Protein AF-A0AAW9IT60-F1 (afdb_monomer_lite)

Sequence (186 aa):
IAALITGSILGMGRKLLIKASVRFLPVAVASITVALLLVGTAGALLGYGFKEAIMFIAIPMMGGGMGAGVIPLSNMYSQALGTDVSQMLSVMIPASTLGNVMAIIMAGVLGRVATVKPNWTGNGKLMKSDSGDLEEKTENKLDLKMLGMGLLLAMTFFTFGTMVGKLIPSIHAYAWMIIGVAAAKI

InterPro domains:
  IPR004679 2-hydroxycarboxylate transporter [PF03390] (1-186)
  IPR004679 2-hydroxycarboxylate transporter [PTHR40033] (1-185)

Structure (mmCIF, N/CA/C/O backbone):
data_AF-A0AAW9IT60-F1
#
_entry.id   AF-A0AAW9IT60-F1
#
loop_
_atom_site.group_PDB
_atom_site.id
_atom_site.type_symbol
_atom_site.label_atom_id
_atom_site.label_alt_id
_atom_site.label_comp_id
_atom_site.label_asym_id
_atom_site.label_entity_id
_atom_site.label_seq_id
_atom_site.pdbx_PDB_ins_code
_atom_site.Cartn_x
_atom_site.Cartn_y
_atom_site.Cartn_z
_atom_site.occupancy
_atom_site.B_iso_or_equiv
_atom_site.auth_seq_id
_atom_site.auth_comp_id
_atom_site.auth_asym_id
_atom_site.auth_atom_id
_atom_site.pdbx_PDB_model_num
ATOM 1 N N . ILE A 1 1 ? 5.950 11.620 5.667 1.00 77.38 1 ILE A N 1
ATOM 2 C CA . ILE A 1 1 ? 4.842 11.083 4.831 1.00 77.38 1 ILE A CA 1
ATOM 3 C C . ILE A 1 1 ? 4.591 11.967 3.616 1.00 77.38 1 ILE A C 1
ATOM 5 O O . ILE A 1 1 ? 4.781 11.480 2.515 1.00 77.38 1 ILE A O 1
ATOM 9 N N . ALA A 1 2 ? 4.258 13.254 3.784 1.00 85.06 2 ALA A N 1
ATOM 10 C CA . ALA A 1 2 ? 4.033 14.154 2.647 1.00 85.06 2 ALA A CA 1
ATOM 11 C C . ALA A 1 2 ? 5.214 14.172 1.654 1.00 85.06 2 ALA A C 1
ATOM 13 O O . ALA A 1 2 ? 5.037 13.904 0.474 1.00 85.06 2 ALA A O 1
ATOM 14 N N . ALA A 1 3 ? 6.444 14.342 2.147 1.00 87.12 3 ALA A N 1
ATOM 15 C CA . ALA A 1 3 ? 7.635 14.286 1.295 1.00 87.12 3 ALA A CA 1
ATOM 16 C C . ALA A 1 3 ? 7.819 12.935 0.576 1.00 87.12 3 ALA A C 1
ATOM 18 O O . ALA A 1 3 ? 8.282 12.913 -0.557 1.00 87.12 3 ALA A O 1
ATOM 19 N N . LEU A 1 4 ? 7.410 11.821 1.198 1.00 85.00 4 LEU A N 1
ATOM 20 C CA . LEU A 1 4 ? 7.474 10.493 0.577 1.00 85.00 4 LEU A CA 1
ATOM 21 C C . LEU A 1 4 ? 6.444 10.368 -0.547 1.00 85.00 4 LEU A C 1
ATOM 23 O O . LEU A 1 4 ? 6.803 9.991 -1.649 1.00 85.00 4 LEU A O 1
ATOM 27 N N . ILE A 1 5 ? 5.185 10.743 -0.301 1.00 85.19 5 ILE A N 1
ATOM 28 C CA . ILE A 1 5 ? 4.126 10.699 -1.321 1.00 85.19 5 ILE A CA 1
ATOM 29 C C . ILE A 1 5 ? 4.493 11.607 -2.500 1.00 85.19 5 ILE A C 1
ATOM 31 O O . ILE A 1 5 ? 4.489 11.167 -3.649 1.00 85.19 5 ILE A O 1
ATOM 35 N N . THR A 1 6 ? 4.856 12.861 -2.217 1.00 88.44 6 THR A N 1
ATOM 36 C CA . THR A 1 6 ? 5.234 13.831 -3.247 1.00 88.44 6 THR A CA 1
ATOM 37 C C . THR A 1 6 ? 6.479 13.379 -4.002 1.00 88.44 6 THR A C 1
ATOM 39 O O . THR A 1 6 ? 6.465 13.374 -5.227 1.00 88.44 6 THR A O 1
ATOM 42 N N . GLY A 1 7 ? 7.526 12.935 -3.305 1.00 86.38 7 GLY A N 1
ATOM 43 C CA . GLY A 1 7 ? 8.766 12.471 -3.924 1.00 86.38 7 GLY A CA 1
ATOM 44 C C . GLY A 1 7 ? 8.584 11.211 -4.771 1.00 86.38 7 GLY A C 1
ATOM 45 O O . GLY A 1 7 ? 9.018 11.186 -5.918 1.00 86.38 7 GLY A O 1
ATOM 46 N N . SER A 1 8 ? 7.896 10.188 -4.256 1.00 83.44 8 SER A N 1
ATOM 47 C CA . SER A 1 8 ? 7.669 8.928 -4.977 1.00 83.44 8 SER A CA 1
ATOM 48 C C . SER A 1 8 ? 6.800 9.115 -6.218 1.00 83.44 8 SER A C 1
ATOM 50 O O . SER A 1 8 ? 7.081 8.517 -7.256 1.00 83.44 8 SER A O 1
ATOM 52 N N . ILE A 1 9 ? 5.766 9.963 -6.145 1.00 84.56 9 ILE A N 1
ATOM 53 C CA . ILE A 1 9 ? 4.931 10.246 -7.313 1.00 84.56 9 ILE A CA 1
ATOM 54 C C . ILE A 1 9 ? 5.678 11.148 -8.279 1.00 84.56 9 ILE A C 1
ATOM 56 O O . ILE A 1 9 ? 5.665 10.821 -9.454 1.00 84.56 9 ILE A O 1
ATOM 60 N N . LEU A 1 10 ? 6.339 12.231 -7.847 1.00 85.06 10 LEU A N 1
ATOM 61 C CA . LEU A 1 10 ? 7.045 13.155 -8.746 1.00 85.06 10 LEU A CA 1
ATOM 62 C C . LEU A 1 10 ? 8.297 12.546 -9.389 1.00 85.06 10 LEU A C 1
ATOM 64 O O . LEU A 1 10 ? 8.543 12.829 -10.557 1.00 85.06 10 LEU A O 1
ATOM 68 N N . GLY A 1 11 ? 8.995 11.636 -8.708 1.00 80.81 11 GLY A N 1
ATOM 69 C CA . GLY A 1 11 ? 10.229 11.012 -9.196 1.00 80.81 11 GLY A CA 1
ATOM 70 C C . GLY A 1 11 ? 10.074 10.110 -10.426 1.00 80.81 11 GLY A C 1
ATOM 71 O O . GLY A 1 11 ? 11.007 9.990 -11.202 1.00 80.81 11 GLY A O 1
ATOM 72 N N . MET A 1 12 ? 8.896 9.521 -10.656 1.00 80.50 12 MET A N 1
ATOM 73 C CA . MET A 1 12 ? 8.675 8.571 -11.764 1.00 80.50 12 MET A CA 1
ATOM 74 C C . MET A 1 12 ? 8.719 9.233 -13.171 1.00 80.50 12 MET A C 1
ATOM 76 O O . MET A 1 12 ? 8.338 10.385 -13.348 1.00 80.50 12 MET A O 1
ATOM 80 N N . GLY A 1 13 ? 9.061 8.538 -14.252 1.00 80.38 13 GLY A N 1
ATOM 81 C CA . GLY A 1 13 ? 8.801 9.092 -15.599 1.00 80.38 13 GLY A CA 1
ATOM 82 C C . GLY A 1 13 ? 7.292 9.317 -15.863 1.00 80.38 13 GLY A C 1
ATOM 83 O O . GLY A 1 13 ? 6.493 8.437 -15.562 1.00 80.38 13 GLY A O 1
ATOM 84 N N . ARG A 1 14 ? 6.8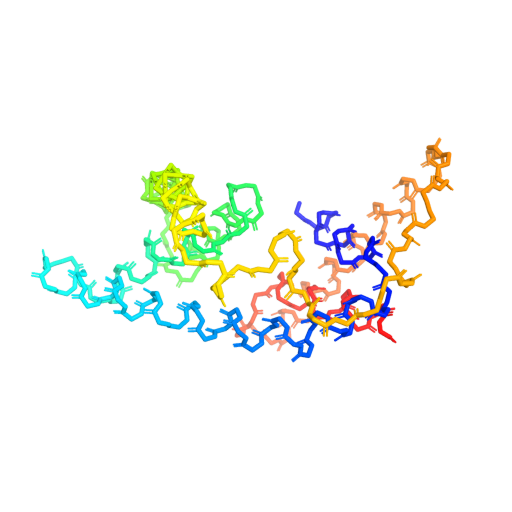53 10.442 -16.464 1.00 78.44 14 ARG A N 1
ATOM 85 C CA . ARG A 1 14 ? 5.414 10.691 -16.790 1.00 78.44 14 ARG A CA 1
ATOM 86 C C . ARG A 1 14 ? 4.820 9.590 -17.679 1.00 78.44 14 ARG A C 1
ATOM 88 O O . ARG A 1 14 ? 3.729 9.095 -17.410 1.00 78.44 14 ARG A O 1
ATOM 95 N N . LYS A 1 15 ? 5.573 9.145 -18.695 1.00 75.06 15 LYS A N 1
ATOM 96 C CA . LYS A 1 15 ? 5.191 8.010 -19.556 1.00 75.06 15 LYS A CA 1
ATOM 97 C C . LYS A 1 15 ? 5.053 6.711 -18.756 1.00 75.06 15 LYS A C 1
ATOM 99 O O . LYS A 1 15 ? 4.095 5.969 -18.964 1.00 75.06 15 LYS A O 1
ATOM 104 N N . LEU A 1 16 ? 5.983 6.457 -17.831 1.00 72.81 16 LEU A N 1
ATOM 105 C CA . LEU A 1 16 ? 5.940 5.291 -16.949 1.00 72.81 16 LEU A CA 1
ATOM 106 C C . LEU A 1 16 ? 4.736 5.363 -16.004 1.00 72.81 16 LEU A C 1
ATOM 108 O O . LEU A 1 16 ? 4.027 4.373 -15.877 1.00 72.81 16 LEU A O 1
ATOM 112 N N . LEU A 1 17 ? 4.443 6.533 -15.433 1.00 75.25 17 LEU A N 1
ATOM 113 C CA . LEU A 1 17 ? 3.299 6.750 -14.548 1.00 75.25 17 LEU A CA 1
ATOM 114 C C . LEU A 1 17 ? 1.974 6.468 -15.253 1.00 75.25 17 LEU A C 1
ATOM 116 O O . LEU A 1 17 ? 1.144 5.743 -14.709 1.00 75.25 17 LEU A O 1
ATOM 120 N N . ILE A 1 18 ? 1.783 6.974 -16.474 1.00 78.00 18 ILE A N 1
ATOM 121 C CA . ILE A 1 18 ? 0.553 6.734 -17.243 1.00 78.00 18 ILE A CA 1
ATOM 122 C C . ILE A 1 18 ? 0.455 5.251 -17.634 1.00 78.00 18 ILE A C 1
ATOM 124 O O . ILE A 1 18 ? -0.584 4.622 -17.437 1.00 78.00 18 ILE A O 1
ATOM 128 N N . LYS A 1 19 ? 1.547 4.650 -18.129 1.00 73.44 19 LYS A N 1
ATOM 129 C CA . LYS A 1 19 ? 1.564 3.240 -18.556 1.00 73.44 19 LYS A CA 1
ATOM 130 C C . LYS A 1 19 ? 1.339 2.280 -17.382 1.00 73.44 19 LYS A C 1
ATOM 132 O O . LYS A 1 19 ? 0.578 1.321 -17.520 1.00 73.44 19 LYS A O 1
ATOM 137 N N . ALA A 1 20 ? 1.949 2.557 -16.229 1.00 70.81 20 ALA A N 1
ATOM 138 C CA . ALA A 1 20 ? 1.730 1.824 -14.988 1.00 70.81 20 ALA A CA 1
ATOM 139 C C . ALA A 1 20 ? 0.289 2.006 -14.490 1.00 70.81 20 ALA A C 1
ATOM 141 O O . ALA A 1 20 ? -0.385 1.021 -14.205 1.00 70.81 20 ALA A O 1
ATOM 142 N N . SER A 1 21 ? -0.236 3.232 -14.482 1.00 73.31 21 SER A N 1
ATOM 143 C CA . SER A 1 21 ? -1.618 3.489 -14.055 1.00 73.31 21 SER A CA 1
ATOM 144 C C . SER A 1 21 ? -2.648 2.741 -14.907 1.00 73.31 21 SER A C 1
ATOM 146 O O . SER A 1 21 ? -3.622 2.238 -14.370 1.00 73.31 21 SER A O 1
ATOM 148 N N . VAL A 1 22 ? -2.439 2.596 -16.219 1.00 78.75 22 VAL A N 1
ATOM 149 C CA . VAL A 1 22 ? -3.421 1.922 -17.090 1.00 78.75 22 VAL A CA 1
ATOM 150 C C . VAL A 1 22 ? -3.282 0.395 -17.079 1.00 78.75 22 VAL A C 1
ATOM 152 O O . VAL A 1 22 ? -4.288 -0.304 -17.139 1.00 78.75 22 VAL A O 1
ATOM 155 N N . ARG A 1 23 ? -2.059 -0.155 -17.013 1.00 78.38 23 ARG A N 1
ATOM 156 C CA . ARG A 1 23 ? -1.841 -1.616 -17.104 1.00 78.38 23 ARG A CA 1
ATOM 157 C C . ARG A 1 23 ? -1.621 -2.307 -15.763 1.00 78.38 23 ARG A C 1
ATOM 159 O O . ARG A 1 23 ? -2.073 -3.432 -15.591 1.00 78.38 23 ARG A O 1
ATOM 166 N N . PHE A 1 24 ? -0.914 -1.668 -14.836 1.00 80.81 24 PHE A N 1
ATOM 167 C CA . PHE A 1 24 ? -0.585 -2.258 -13.538 1.00 80.81 24 PHE A CA 1
ATOM 168 C C . PHE A 1 24 ? -1.698 -2.031 -12.513 1.00 80.81 24 PHE A C 1
ATOM 170 O O . PHE A 1 24 ? -2.033 -2.960 -11.782 1.00 80.81 24 PHE A O 1
ATOM 177 N N . LEU A 1 25 ? -2.324 -0.847 -12.492 1.00 85.31 25 LEU A N 1
ATOM 178 C CA . LEU A 1 25 ? -3.360 -0.531 -11.501 1.00 85.31 25 LEU A CA 1
ATOM 179 C C . LEU A 1 25 ? -4.552 -1.507 -11.520 1.00 85.31 25 LEU A C 1
ATOM 181 O O . LEU A 1 25 ? -4.923 -1.959 -10.439 1.00 85.31 25 LEU A O 1
ATOM 185 N N . PRO A 1 26 ? -5.127 -1.912 -12.676 1.00 86.69 26 PRO A N 1
ATOM 186 C CA . PRO A 1 26 ? -6.248 -2.856 -12.676 1.00 86.69 26 PRO A CA 1
ATOM 187 C C . PRO A 1 26 ? -5.865 -4.223 -12.100 1.00 86.69 26 PRO A C 1
ATOM 189 O O . PRO A 1 26 ? -6.631 -4.821 -11.348 1.00 86.69 26 PRO A O 1
ATOM 192 N N . VAL A 1 27 ? -4.654 -4.696 -12.412 1.00 89.06 27 VAL A N 1
ATOM 193 C CA . VAL A 1 27 ? -4.123 -5.964 -11.892 1.00 89.06 27 VAL A CA 1
ATOM 194 C C . VAL A 1 27 ? -3.878 -5.864 -10.387 1.00 89.06 27 VAL A C 1
ATOM 196 O O . VAL A 1 27 ? -4.246 -6.774 -9.647 1.00 89.06 27 VAL A O 1
ATOM 199 N N . ALA A 1 28 ? -3.315 -4.746 -9.921 1.00 88.81 28 ALA A N 1
ATOM 200 C CA . ALA A 1 28 ? -3.091 -4.496 -8.503 1.00 88.81 28 ALA A CA 1
ATOM 201 C C . ALA A 1 28 ? -4.417 -4.476 -7.729 1.00 88.81 28 ALA A C 1
ATOM 203 O O . ALA A 1 28 ? -4.555 -5.211 -6.754 1.00 88.81 28 ALA A O 1
ATOM 204 N N . VAL A 1 29 ? -5.419 -3.728 -8.203 1.00 90.75 29 VAL A N 1
ATOM 205 C CA . VAL A 1 29 ? -6.755 -3.685 -7.587 1.00 90.75 29 VAL A CA 1
ATOM 206 C C . VAL A 1 29 ? -7.368 -5.082 -7.537 1.00 90.75 29 VAL A C 1
ATOM 208 O O . VAL A 1 29 ? -7.785 -5.508 -6.466 1.00 90.75 29 VAL A O 1
ATOM 211 N N . ALA A 1 30 ? -7.343 -5.834 -8.642 1.00 92.38 30 ALA A N 1
ATOM 212 C CA . ALA A 1 30 ? -7.863 -7.199 -8.668 1.00 92.38 30 ALA A CA 1
ATOM 213 C C . ALA A 1 30 ? -7.151 -8.113 -7.653 1.00 92.38 30 ALA A C 1
ATOM 215 O O . ALA A 1 30 ? -7.812 -8.831 -6.903 1.00 92.38 30 ALA A O 1
ATOM 216 N N . SER A 1 31 ? -5.816 -8.058 -7.578 1.00 92.38 31 SER A N 1
ATOM 217 C CA . SER A 1 31 ? -5.050 -8.856 -6.611 1.00 92.38 31 SER A CA 1
ATOM 218 C C . SER A 1 31 ? -5.356 -8.485 -5.160 1.00 92.38 31 SER A C 1
ATOM 220 O O . SER A 1 31 ? -5.519 -9.376 -4.327 1.00 92.38 31 SER A O 1
ATOM 222 N N . ILE A 1 32 ? -5.503 -7.187 -4.866 1.00 93.19 32 ILE A N 1
ATOM 223 C CA . ILE A 1 32 ? -5.849 -6.696 -3.533 1.00 93.19 32 ILE A CA 1
ATOM 224 C C . ILE A 1 32 ? -7.250 -7.184 -3.181 1.00 93.19 32 ILE A C 1
ATOM 226 O O . ILE A 1 32 ? -7.426 -7.779 -2.127 1.00 93.19 32 ILE A O 1
ATOM 230 N N . THR A 1 33 ? -8.235 -7.021 -4.068 1.00 93.94 33 THR A N 1
ATOM 231 C CA . THR A 1 33 ? -9.610 -7.478 -3.829 1.00 93.94 33 THR A CA 1
ATOM 232 C C . THR A 1 33 ? -9.666 -8.970 -3.514 1.00 93.94 33 THR A C 1
ATOM 234 O O . THR A 1 33 ? -10.281 -9.355 -2.522 1.00 93.94 33 THR A O 1
ATOM 237 N N . VAL A 1 34 ? -8.990 -9.813 -4.301 1.00 95.31 34 VAL A N 1
ATOM 238 C CA . VAL A 1 34 ? -8.951 -11.262 -4.047 1.00 95.31 34 VAL A CA 1
ATOM 239 C C . VAL A 1 34 ? -8.303 -11.565 -2.696 1.00 95.31 34 VAL A C 1
ATOM 241 O O . VAL A 1 34 ? -8.844 -12.352 -1.922 1.00 95.31 34 VAL A O 1
ATOM 244 N N . ALA A 1 35 ? -7.186 -10.917 -2.370 1.00 94.06 35 ALA A N 1
ATOM 245 C CA . ALA A 1 35 ? -6.515 -11.122 -1.093 1.00 94.06 35 ALA A CA 1
ATOM 246 C C . ALA A 1 35 ? -7.367 -10.671 0.106 1.00 94.06 35 ALA A C 1
ATOM 248 O O . ALA A 1 35 ? -7.430 -11.387 1.103 1.00 94.06 35 ALA A O 1
ATOM 249 N N . LEU A 1 36 ? -8.069 -9.535 0.003 1.00 94.56 36 LEU A N 1
ATOM 250 C CA . LEU A 1 36 ? -8.996 -9.067 1.038 1.00 94.56 36 LEU A CA 1
ATOM 251 C C . LEU A 1 36 ? -10.118 -10.087 1.275 1.00 94.56 36 LEU A C 1
ATOM 253 O O . LEU A 1 36 ? -10.419 -10.404 2.422 1.00 94.56 36 LEU A O 1
ATOM 257 N N . LEU A 1 37 ? -10.702 -10.639 0.206 1.00 95.31 37 LEU A N 1
ATOM 258 C CA . LEU A 1 37 ? -11.744 -11.663 0.316 1.00 95.31 37 LEU A CA 1
ATOM 259 C C . LEU A 1 37 ? -11.210 -12.950 0.957 1.00 95.31 37 LEU A C 1
ATOM 261 O O . LEU A 1 37 ? -11.846 -13.492 1.858 1.00 95.31 37 LEU A O 1
ATOM 265 N N . LEU A 1 38 ? -10.029 -13.422 0.548 1.00 95.06 38 LEU A N 1
ATOM 266 C CA . LEU A 1 38 ? -9.419 -14.624 1.124 1.00 95.06 38 LEU A CA 1
ATOM 267 C C . LEU A 1 38 ? -9.118 -14.451 2.617 1.00 95.06 38 LEU A C 1
ATOM 269 O O . LEU A 1 38 ? -9.495 -15.303 3.417 1.00 95.06 38 LEU A O 1
ATOM 273 N N . VAL A 1 39 ? -8.513 -13.331 3.016 1.00 94.69 39 VAL A N 1
ATOM 274 C CA . VAL A 1 39 ? -8.233 -13.061 4.434 1.00 94.69 39 VAL A CA 1
ATOM 275 C C . VAL A 1 39 ? -9.528 -12.884 5.228 1.00 94.69 39 VAL A C 1
ATOM 277 O O . VAL A 1 39 ? -9.647 -13.437 6.319 1.00 94.69 39 VAL A O 1
ATOM 280 N N . GLY A 1 40 ? -10.522 -12.183 4.677 1.00 94.75 40 GLY A N 1
ATOM 281 C CA . GLY A 1 40 ? -11.831 -12.030 5.308 1.00 94.75 40 GLY A CA 1
ATOM 282 C C . GLY A 1 40 ? -12.525 -13.374 5.535 1.00 94.75 40 GLY A C 1
ATOM 283 O O . GLY A 1 40 ? -12.993 -13.651 6.638 1.00 94.75 40 GLY A O 1
ATOM 284 N N . THR A 1 41 ? -12.561 -14.241 4.519 1.00 94.75 41 THR A N 1
ATOM 285 C CA . THR A 1 41 ? -13.161 -15.583 4.644 1.00 94.75 41 THR A CA 1
ATOM 286 C C . THR A 1 41 ? -12.418 -16.450 5.656 1.00 94.75 41 THR A C 1
ATOM 288 O O . THR A 1 41 ? -13.062 -17.066 6.502 1.00 94.75 41 THR A O 1
ATOM 291 N N . ALA A 1 42 ? -11.082 -16.445 5.650 1.00 94.62 42 ALA A N 1
ATOM 292 C CA . ALA A 1 42 ? -10.289 -17.153 6.652 1.00 94.62 42 ALA A CA 1
ATOM 293 C C . ALA A 1 42 ? -10.558 -16.624 8.072 1.00 94.62 42 ALA A C 1
ATOM 295 O O . ALA A 1 42 ? -10.757 -17.408 8.995 1.00 94.62 42 ALA A O 1
ATOM 296 N N . GLY A 1 43 ? -10.641 -15.302 8.244 1.00 94.12 43 GLY A N 1
ATOM 297 C CA . GLY A 1 43 ? -10.974 -14.672 9.521 1.00 94.12 43 GLY A CA 1
ATOM 298 C C . GLY A 1 43 ? -12.374 -15.022 10.026 1.00 94.12 43 GLY A C 1
ATOM 299 O O . GLY A 1 43 ? -12.558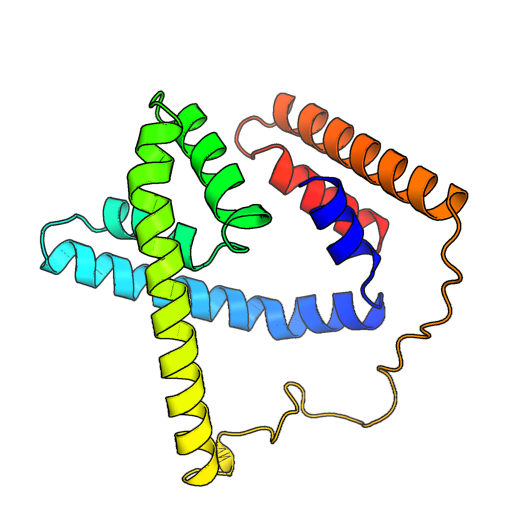 -15.251 11.220 1.00 94.12 43 GLY A O 1
ATOM 300 N N . ALA A 1 44 ? -13.353 -15.127 9.126 1.00 94.50 44 ALA A N 1
ATOM 301 C CA . ALA A 1 44 ? -14.699 -15.579 9.466 1.00 94.50 44 ALA A CA 1
ATOM 302 C C . ALA A 1 44 ? -14.712 -17.045 9.927 1.00 94.50 44 ALA A C 1
ATOM 304 O O . ALA A 1 44 ? -15.324 -17.356 10.946 1.00 94.50 44 ALA A O 1
ATOM 305 N N . LEU A 1 45 ? -13.996 -17.930 9.222 1.00 95.06 45 LEU A N 1
ATOM 306 C CA . LEU A 1 45 ? -13.896 -19.352 9.573 1.00 95.06 45 LEU A CA 1
ATOM 307 C C . LEU A 1 45 ? -13.178 -19.585 10.910 1.00 95.06 45 LEU A C 1
ATOM 309 O O . LEU A 1 45 ? -13.528 -20.506 11.641 1.00 95.06 45 LEU A O 1
ATOM 313 N N . LEU A 1 46 ? -12.197 -18.744 11.240 1.00 93.50 46 LEU A N 1
ATOM 314 C CA . LEU A 1 46 ? -11.455 -18.800 12.504 1.00 93.50 46 LEU A CA 1
ATOM 315 C C . LEU A 1 46 ? -12.176 -18.098 13.670 1.00 93.50 46 LEU A C 1
ATOM 317 O O . LEU A 1 46 ? -11.659 -18.092 14.783 1.00 93.50 46 LEU A O 1
ATOM 321 N N . GLY A 1 47 ? -13.342 -17.489 13.434 1.00 91.38 47 GLY A N 1
ATOM 322 C CA . GLY A 1 47 ? -14.107 -16.773 14.460 1.00 91.38 47 GLY A CA 1
ATOM 323 C C . GLY A 1 47 ? -13.564 -15.385 14.831 1.00 91.38 47 GLY A C 1
ATOM 324 O O . GLY A 1 47 ? -14.065 -14.782 15.773 1.00 91.38 47 GLY A O 1
ATOM 325 N N . TYR A 1 48 ? -12.578 -14.854 14.098 1.00 89.75 48 TYR A N 1
ATOM 326 C CA . TYR A 1 48 ? -12.053 -13.491 14.290 1.00 89.75 48 TYR A CA 1
ATOM 327 C C . TYR A 1 48 ? -12.987 -12.414 13.714 1.00 89.75 48 TYR A C 1
ATOM 329 O O . TYR A 1 48 ? -12.987 -11.278 14.175 1.00 89.75 48 TYR A O 1
ATOM 337 N N . GLY A 1 49 ? -13.796 -12.784 12.717 1.00 92.25 49 GLY A N 1
ATOM 338 C CA . GLY A 1 49 ? -14.709 -11.880 12.021 1.00 92.25 49 GLY A CA 1
ATOM 339 C C . GLY A 1 49 ? -14.183 -11.463 10.648 1.00 92.25 49 GLY A C 1
ATOM 340 O O . GLY A 1 49 ? -12.989 -11.230 10.446 1.00 92.25 49 GLY A O 1
ATOM 341 N N . PHE A 1 50 ? -15.089 -11.396 9.669 1.00 92.94 50 PHE A N 1
ATOM 342 C CA . PHE A 1 50 ? -14.745 -11.088 8.277 1.00 92.94 50 PHE A CA 1
ATOM 343 C C . PHE A 1 50 ? -14.196 -9.664 8.128 1.00 92.94 50 PHE A C 1
ATOM 345 O O . PHE A 1 50 ? -13.169 -9.437 7.486 1.00 92.94 50 PHE A O 1
ATOM 352 N N . LYS A 1 51 ? -14.889 -8.693 8.732 1.00 92.50 51 LYS A N 1
ATOM 353 C CA . LYS A 1 51 ? -14.564 -7.270 8.618 1.00 92.50 51 LYS A CA 1
ATOM 354 C C . LYS A 1 51 ? -13.306 -6.936 9.413 1.00 92.50 51 LYS A C 1
ATOM 356 O O . LYS A 1 51 ? -12.447 -6.216 8.916 1.00 92.50 51 LYS A O 1
ATOM 361 N N . GLU A 1 52 ? -13.185 -7.492 10.610 1.00 91.31 52 GLU A N 1
ATOM 362 C CA . GLU A 1 52 ? -12.058 -7.314 11.518 1.00 91.31 52 GLU A CA 1
ATOM 363 C C . GLU A 1 52 ? -10.770 -7.850 10.885 1.00 91.31 52 GLU A C 1
ATOM 365 O O . GLU A 1 52 ? -9.759 -7.149 10.877 1.00 91.31 52 GLU A O 1
ATOM 370 N N . ALA A 1 53 ? -10.811 -9.038 10.268 1.00 93.56 53 ALA A N 1
ATOM 371 C CA . ALA A 1 53 ? -9.661 -9.601 9.558 1.00 93.56 53 ALA A CA 1
ATOM 372 C C . ALA A 1 53 ? -9.217 -8.717 8.385 1.00 93.56 53 ALA A C 1
ATOM 374 O O . ALA A 1 53 ? -8.027 -8.470 8.188 1.00 93.56 53 ALA A O 1
ATOM 375 N N . ILE A 1 54 ? -10.167 -8.187 7.615 1.00 93.88 54 ILE A N 1
ATOM 376 C CA . ILE A 1 54 ? -9.851 -7.268 6.518 1.00 93.88 54 ILE A CA 1
ATOM 377 C C . ILE A 1 54 ? -9.219 -5.982 7.056 1.00 93.88 54 ILE A C 1
ATOM 379 O O . ILE A 1 54 ? -8.172 -5.553 6.569 1.00 93.88 54 ILE A O 1
ATOM 383 N N . MET A 1 55 ? -9.844 -5.383 8.066 1.00 91.12 55 MET A N 1
ATOM 384 C CA . MET A 1 55 ? -9.483 -4.073 8.590 1.00 91.12 55 MET A CA 1
ATOM 385 C C . MET A 1 55 ? -8.136 -4.099 9.319 1.00 91.12 55 MET A C 1
ATOM 387 O O . MET A 1 55 ? -7.277 -3.269 9.041 1.00 91.12 55 MET A O 1
ATOM 391 N N . PHE A 1 56 ? -7.912 -5.066 10.208 1.00 90.38 56 PHE A N 1
ATOM 392 C CA . PHE A 1 56 ? -6.741 -5.077 11.091 1.00 90.38 56 PHE A CA 1
ATOM 393 C C . PHE A 1 56 ? -5.589 -5.968 10.618 1.00 90.38 56 PHE A C 1
ATOM 395 O O . PHE A 1 56 ? -4.489 -5.850 11.154 1.00 90.38 56 PHE A O 1
ATOM 402 N N . ILE A 1 57 ? -5.802 -6.818 9.607 1.00 91.31 57 ILE A N 1
ATOM 403 C CA . ILE A 1 57 ? -4.762 -7.716 9.081 1.00 91.31 57 ILE A CA 1
ATOM 404 C C . ILE A 1 57 ? -4.501 -7.426 7.602 1.00 91.31 57 ILE A C 1
ATOM 406 O O . ILE A 1 57 ? -3.401 -7.010 7.236 1.00 91.31 57 ILE A O 1
ATOM 410 N N . ALA A 1 58 ? -5.511 -7.588 6.745 1.00 92.06 58 ALA A N 1
ATOM 411 C CA . ALA A 1 58 ? -5.309 -7.555 5.297 1.00 92.06 58 ALA A CA 1
ATOM 412 C C . ALA A 1 58 ? -4.894 -6.167 4.774 1.00 92.06 58 ALA A C 1
ATOM 414 O O . ALA A 1 58 ? -3.922 -6.052 4.026 1.00 92.06 58 ALA A O 1
ATOM 415 N N . ILE A 1 59 ? -5.598 -5.103 5.179 1.00 91.62 59 ILE A N 1
ATOM 416 C CA . ILE A 1 59 ? -5.297 -3.730 4.741 1.00 91.62 59 ILE A CA 1
ATOM 417 C C . ILE A 1 59 ? -3.914 -3.264 5.243 1.00 91.62 59 ILE A C 1
ATOM 419 O O . ILE A 1 59 ? -3.140 -2.764 4.424 1.00 91.62 59 ILE A O 1
ATOM 423 N N . PRO A 1 60 ? -3.533 -3.456 6.524 1.00 89.81 60 PRO A N 1
ATOM 424 C CA . PRO A 1 60 ? -2.187 -3.130 7.001 1.00 89.81 60 PRO A CA 1
ATOM 425 C C . PRO A 1 60 ? -1.070 -3.893 6.282 1.00 89.81 60 PRO A C 1
ATOM 427 O O . PRO A 1 60 ? -0.015 -3.316 6.015 1.00 89.81 60 PRO A O 1
ATOM 430 N N . MET A 1 61 ? -1.291 -5.168 5.940 1.00 89.94 61 MET A N 1
ATOM 431 C CA . MET A 1 61 ? -0.329 -5.972 5.174 1.00 89.94 61 MET A CA 1
ATOM 432 C C . MET A 1 61 ? -0.156 -5.478 3.733 1.00 89.94 61 MET A C 1
ATOM 434 O O . MET A 1 61 ? 0.948 -5.539 3.203 1.00 89.94 61 MET A O 1
ATOM 438 N N . MET A 1 62 ? -1.225 -4.975 3.111 1.00 88.81 62 MET A N 1
ATOM 439 C CA . MET A 1 62 ? -1.207 -4.431 1.744 1.00 88.81 62 MET A CA 1
ATOM 440 C C . MET A 1 62 ? -0.754 -2.964 1.674 1.00 88.81 62 MET A C 1
ATOM 442 O O . MET A 1 62 ? -0.605 -2.409 0.585 1.00 88.81 62 MET A O 1
ATOM 446 N N . GLY A 1 63 ? -0.563 -2.312 2.822 1.00 83.88 63 GLY A N 1
ATOM 447 C CA . GLY A 1 63 ? -0.105 -0.929 2.901 1.00 83.88 63 GLY A CA 1
ATOM 448 C C . GLY A 1 63 ? 1.365 -0.750 2.503 1.00 83.88 63 GLY A C 1
ATOM 449 O O . GLY A 1 63 ? 2.126 -1.702 2.356 1.00 83.88 63 GLY A O 1
ATOM 450 N N . GLY A 1 64 ? 1.802 0.507 2.388 1.00 79.94 64 GLY A N 1
ATOM 451 C CA . GLY A 1 64 ? 3.182 0.886 2.040 1.00 79.94 64 GLY A CA 1
ATOM 452 C C . GLY A 1 64 ? 4.226 0.658 3.149 1.00 79.94 64 GLY A C 1
ATOM 453 O O . GLY A 1 64 ? 5.066 1.525 3.385 1.00 79.94 64 GLY A O 1
ATOM 454 N N . GLY A 1 65 ? 4.157 -0.458 3.876 1.00 82.38 65 GLY A N 1
ATOM 455 C CA . GLY A 1 65 ? 5.042 -0.776 4.999 1.00 82.38 65 GLY A CA 1
ATOM 456 C C . GLY A 1 65 ? 4.797 0.078 6.250 1.00 82.38 65 GLY A C 1
ATOM 457 O O . GLY A 1 65 ? 3.792 0.783 6.368 1.00 82.38 65 GLY A O 1
ATOM 458 N N . MET A 1 66 ? 5.725 0.028 7.212 1.00 85.38 66 MET A N 1
ATOM 459 C CA . MET A 1 66 ? 5.536 0.654 8.529 1.00 85.38 66 MET A CA 1
ATOM 460 C C . MET A 1 66 ? 5.397 2.186 8.447 1.00 85.38 66 MET A C 1
ATOM 462 O O . MET A 1 66 ? 4.447 2.753 8.985 1.00 85.38 66 MET A O 1
ATOM 466 N N . GLY A 1 67 ? 6.313 2.854 7.736 1.00 77.94 67 GLY A N 1
ATOM 467 C CA . GLY A 1 67 ? 6.401 4.320 7.702 1.00 77.94 67 GLY A CA 1
ATOM 468 C C . GLY A 1 67 ? 5.361 5.022 6.821 1.00 77.94 67 GLY A C 1
ATOM 469 O O . GLY A 1 67 ? 4.943 6.136 7.140 1.00 77.94 67 GLY A O 1
ATOM 470 N N . ALA A 1 68 ? 4.942 4.394 5.719 1.00 77.12 68 ALA A N 1
ATOM 471 C CA . ALA A 1 68 ? 4.008 4.990 4.758 1.00 77.12 68 ALA A CA 1
ATOM 472 C C . ALA A 1 68 ? 2.621 4.325 4.744 1.00 77.12 68 ALA A C 1
ATOM 474 O O . ALA A 1 68 ? 1.693 4.901 4.184 1.00 77.12 68 ALA A O 1
ATOM 475 N N . GLY A 1 69 ? 2.465 3.149 5.362 1.00 84.81 69 GLY A N 1
ATOM 476 C CA . GLY A 1 69 ? 1.199 2.418 5.454 1.00 84.81 69 GLY A CA 1
ATOM 477 C C . GLY A 1 69 ? 0.653 2.360 6.878 1.00 84.81 69 GLY A C 1
ATOM 478 O O . GLY A 1 69 ? -0.319 3.042 7.193 1.00 84.81 69 GLY A O 1
ATOM 479 N N . VAL A 1 70 ? 1.288 1.562 7.743 1.00 88.44 70 VAL A N 1
ATOM 480 C CA . VAL A 1 70 ? 0.756 1.198 9.072 1.00 88.44 70 VAL A CA 1
ATOM 481 C C . VAL A 1 70 ? 0.529 2.418 9.964 1.00 88.44 70 VAL A C 1
ATOM 483 O O . VAL A 1 70 ? -0.535 2.537 10.570 1.00 88.44 70 VAL A O 1
ATOM 486 N N . ILE A 1 71 ? 1.485 3.352 10.022 1.00 87.56 71 ILE A N 1
ATOM 487 C CA . ILE A 1 71 ? 1.363 4.553 10.863 1.00 87.56 71 ILE A CA 1
ATOM 488 C C . ILE A 1 71 ? 0.214 5.465 10.386 1.00 87.56 71 ILE A C 1
ATOM 490 O O . ILE A 1 71 ? -0.661 5.774 11.199 1.00 87.56 71 ILE A O 1
ATOM 494 N N . PRO A 1 72 ? 0.142 5.892 9.106 1.00 84.62 72 PRO A N 1
ATOM 495 C CA . PRO A 1 72 ? -1.004 6.660 8.612 1.00 84.62 72 PRO A CA 1
ATOM 496 C C . PRO A 1 72 ? -2.343 5.947 8.806 1.00 84.62 72 PRO A C 1
ATOM 498 O O . PRO A 1 72 ? -3.300 6.570 9.256 1.00 84.62 72 PRO A O 1
ATOM 501 N N . LEU A 1 73 ? -2.406 4.645 8.513 1.00 88.81 73 LEU A N 1
ATOM 502 C CA . LEU A 1 73 ? -3.632 3.859 8.623 1.00 88.81 73 LEU A CA 1
ATOM 503 C C . LEU A 1 73 ? -4.125 3.766 10.072 1.00 88.81 73 LEU A C 1
ATOM 505 O O . LEU A 1 73 ? -5.311 3.952 10.329 1.00 88.81 73 LEU A O 1
ATOM 509 N N . SER A 1 74 ? -3.213 3.562 11.024 1.00 89.69 74 SER A N 1
ATOM 510 C CA . SER A 1 74 ? -3.540 3.520 12.455 1.00 89.69 74 SER A CA 1
ATOM 511 C C . SER A 1 74 ? -4.102 4.854 12.944 1.00 89.69 74 SER A C 1
ATOM 513 O O . SER A 1 74 ? -5.071 4.869 13.698 1.00 89.69 74 SER A O 1
ATOM 515 N N . ASN A 1 75 ? -3.551 5.978 12.468 1.00 87.06 75 ASN A N 1
ATOM 516 C CA . ASN A 1 75 ? -4.096 7.308 12.754 1.00 87.06 75 ASN A CA 1
ATOM 517 C C . ASN A 1 75 ? -5.494 7.491 12.149 1.00 87.06 75 ASN A C 1
ATOM 519 O O . ASN A 1 75 ? -6.391 7.991 12.822 1.00 87.06 75 ASN A O 1
ATOM 523 N N . MET A 1 76 ? -5.701 7.049 10.903 1.00 85.62 76 MET A N 1
ATOM 524 C CA . MET A 1 76 ? -7.009 7.113 10.244 1.00 85.62 76 MET A CA 1
ATOM 525 C C . MET A 1 76 ? -8.068 6.303 10.995 1.00 85.62 76 MET A C 1
ATOM 527 O O . MET A 1 76 ? -9.185 6.776 11.187 1.00 85.62 76 MET A O 1
ATOM 531 N N . TYR A 1 77 ? -7.729 5.090 11.430 1.00 89.44 77 TYR A N 1
ATOM 532 C CA . TYR A 1 77 ? -8.669 4.220 12.135 1.00 89.44 77 TYR A CA 1
ATOM 533 C C . TYR A 1 77 ? -8.930 4.692 13.556 1.00 89.44 77 TYR A C 1
ATOM 535 O O . TYR A 1 77 ? -10.079 4.682 13.975 1.00 89.44 77 TYR A O 1
ATOM 543 N N . SER A 1 78 ? -7.905 5.166 14.264 1.00 88.62 78 SER A N 1
ATOM 544 C CA . SER A 1 78 ? -8.061 5.795 15.577 1.00 88.62 78 SER A CA 1
ATOM 545 C C . SER A 1 78 ? -9.027 6.982 15.519 1.00 88.62 78 SER A C 1
ATOM 547 O O . SER A 1 78 ? -9.965 7.044 16.309 1.00 88.62 78 SER A O 1
ATOM 549 N N . GLN A 1 79 ? -8.876 7.868 14.529 1.00 85.31 79 GLN A N 1
ATOM 550 C CA . GLN A 1 79 ? -9.789 9.000 14.339 1.00 85.31 79 GLN A CA 1
ATOM 551 C C . GLN A 1 79 ? -11.213 8.559 13.984 1.00 85.31 79 GLN A C 1
ATOM 553 O O . GLN A 1 79 ? -12.172 9.142 14.478 1.00 85.31 79 GLN A O 1
ATOM 558 N N . ALA A 1 80 ? -11.361 7.537 13.138 1.00 85.94 80 ALA A N 1
ATOM 559 C CA . ALA A 1 80 ? -12.670 7.059 12.699 1.00 85.94 80 ALA A CA 1
ATOM 560 C C . ALA A 1 80 ? -13.416 6.235 13.766 1.00 85.94 80 ALA A C 1
ATOM 562 O O . ALA A 1 80 ? -14.642 6.271 13.816 1.00 85.94 80 ALA A O 1
ATOM 563 N N . LEU A 1 81 ? -12.692 5.475 14.591 1.00 87.00 81 LEU A N 1
ATOM 564 C CA . LEU A 1 81 ? -13.250 4.561 15.593 1.00 87.00 81 LEU A CA 1
ATOM 565 C C . LEU A 1 81 ? -13.240 5.140 17.015 1.00 87.00 81 LEU A C 1
ATOM 567 O O . LEU A 1 81 ? -13.824 4.538 17.911 1.00 87.00 81 LEU A O 1
ATOM 571 N N . GLY A 1 82 ? -12.584 6.283 17.239 1.00 85.50 82 GLY A N 1
ATOM 572 C CA . GLY A 1 82 ? -12.464 6.904 18.562 1.00 85.50 82 GLY A CA 1
ATOM 573 C C . GLY A 1 82 ? -11.579 6.120 19.538 1.00 85.50 82 GLY A C 1
ATOM 574 O O . GLY A 1 82 ? -11.722 6.264 20.749 1.00 85.50 82 GLY A O 1
ATOM 575 N N . THR A 1 83 ? -10.690 5.268 19.027 1.00 88.19 83 THR A N 1
ATOM 576 C CA . THR A 1 83 ? -9.777 4.433 19.822 1.00 88.19 83 THR A CA 1
ATOM 577 C C . THR A 1 83 ? -8.384 5.043 19.874 1.00 88.19 83 THR A C 1
ATOM 579 O O . THR A 1 83 ? -8.026 5.862 19.028 1.00 88.19 83 THR A O 1
ATOM 582 N N . ASP A 1 84 ? -7.541 4.586 20.795 1.00 92.62 84 ASP A N 1
ATOM 583 C CA . ASP A 1 84 ? -6.160 5.056 20.860 1.00 92.62 84 ASP A CA 1
ATOM 584 C C . ASP A 1 84 ? -5.306 4.524 19.688 1.00 92.62 84 ASP A C 1
ATOM 586 O O . ASP A 1 84 ? -5.473 3.390 19.225 1.00 92.62 84 ASP A O 1
ATOM 590 N N . VAL A 1 85 ? -4.365 5.339 19.200 1.00 90.06 85 VAL A N 1
ATOM 591 C CA . VAL A 1 85 ? -3.473 4.957 18.091 1.00 90.06 85 VAL A CA 1
ATOM 592 C C . VAL A 1 85 ? -2.569 3.783 18.489 1.00 90.06 85 VAL A C 1
ATOM 594 O O . VAL A 1 85 ? -2.293 2.923 17.655 1.00 90.06 85 VAL A O 1
ATOM 597 N N . SER A 1 86 ? -2.132 3.694 19.750 1.00 92.44 86 SER A N 1
ATOM 598 C CA . SER A 1 86 ? -1.280 2.595 20.228 1.00 92.44 86 SER A CA 1
ATOM 599 C C . SER A 1 86 ? -1.997 1.245 20.199 1.00 92.44 86 SER A C 1
ATOM 601 O O . SER A 1 86 ? -1.372 0.236 19.875 1.00 92.44 86 SER A O 1
ATOM 603 N N . GLN A 1 87 ? -3.313 1.227 20.438 1.00 90.62 87 GLN A N 1
ATOM 604 C CA . GLN A 1 87 ? -4.137 0.020 20.322 1.00 90.62 87 GLN A CA 1
ATOM 605 C C . GLN A 1 87 ? -4.249 -0.452 18.869 1.00 90.62 87 GLN A C 1
ATOM 607 O O . GLN A 1 87 ? -4.234 -1.648 18.599 1.00 90.62 87 GLN A O 1
ATOM 612 N N . MET A 1 88 ? -4.316 0.480 17.916 1.00 91.75 88 MET A N 1
ATOM 613 C CA . MET A 1 88 ? -4.293 0.143 16.490 1.00 91.75 88 MET A CA 1
ATOM 614 C C . MET A 1 88 ? -2.925 -0.406 16.079 1.00 91.75 88 MET A C 1
ATOM 616 O O . MET A 1 88 ? -2.825 -1.454 15.440 1.00 91.75 88 MET A O 1
ATOM 620 N N . LEU A 1 89 ? -1.855 0.269 16.502 1.00 92.62 89 LEU A N 1
ATOM 621 C CA . LEU A 1 89 ? -0.486 -0.127 16.186 1.00 92.62 89 LEU A CA 1
ATOM 622 C C . LEU A 1 89 ? -0.123 -1.497 16.771 1.00 92.62 89 LEU A C 1
ATOM 624 O O . LEU A 1 89 ? 0.575 -2.260 16.103 1.00 92.62 89 LEU A O 1
ATOM 628 N N . SER A 1 90 ? -0.607 -1.834 17.970 1.00 93.06 90 SER A N 1
ATOM 629 C CA . SER A 1 90 ? -0.301 -3.113 18.625 1.00 93.06 90 SER A CA 1
ATOM 630 C C . SER A 1 90 ? -0.826 -4.326 17.854 1.00 93.06 90 SER A C 1
ATOM 632 O O . SER A 1 90 ? -0.224 -5.393 17.928 1.00 93.06 90 SER A O 1
ATOM 634 N N . VAL A 1 91 ? -1.891 -4.158 17.065 1.00 91.00 91 VAL A N 1
ATOM 635 C CA . VAL A 1 91 ? -2.447 -5.212 16.203 1.00 91.00 91 VAL A CA 1
ATOM 636 C C . VAL A 1 91 ? -1.857 -5.146 14.793 1.00 91.00 91 VAL A C 1
ATOM 638 O O . VAL A 1 91 ? -1.464 -6.166 14.225 1.00 91.00 91 VAL A O 1
ATOM 641 N N . MET A 1 92 ? -1.747 -3.945 14.221 1.00 92.62 92 MET A N 1
ATOM 642 C CA . MET A 1 92 ? -1.352 -3.775 12.820 1.00 92.62 92 MET A CA 1
ATOM 643 C C . MET A 1 92 ? 0.143 -3.987 12.567 1.00 92.62 92 MET A C 1
ATOM 645 O O . MET A 1 92 ? 0.511 -4.476 11.497 1.00 92.62 92 MET A O 1
ATOM 649 N N . ILE A 1 93 ? 1.018 -3.616 13.513 1.00 92.62 93 ILE A N 1
ATOM 650 C CA . ILE A 1 93 ? 2.468 -3.790 13.345 1.00 92.62 93 ILE A CA 1
ATOM 651 C C . ILE A 1 93 ? 2.822 -5.280 13.227 1.00 92.62 93 ILE A C 1
ATOM 653 O O . ILE A 1 93 ? 3.459 -5.627 12.230 1.00 92.62 93 ILE A O 1
ATOM 657 N N . PRO A 1 94 ? 2.401 -6.172 14.150 1.00 91.56 94 PRO A N 1
ATOM 658 C CA . PRO A 1 94 ? 2.682 -7.603 14.027 1.00 91.56 94 PRO A CA 1
ATOM 659 C C . PRO A 1 94 ? 2.127 -8.224 12.742 1.00 91.56 94 PRO A C 1
ATOM 661 O O . PRO A 1 94 ? 2.812 -9.014 12.094 1.00 91.56 94 PRO A O 1
ATOM 664 N N . ALA A 1 95 ? 0.909 -7.843 12.338 1.00 90.94 95 ALA A N 1
ATOM 665 C CA . ALA A 1 95 ? 0.312 -8.328 11.096 1.00 90.94 95 ALA A CA 1
ATOM 666 C C . ALA A 1 95 ? 1.158 -7.935 9.872 1.00 90.94 95 ALA A C 1
ATOM 668 O O . ALA A 1 95 ? 1.469 -8.772 9.024 1.00 90.94 95 ALA A O 1
ATOM 669 N N . SER A 1 96 ? 1.587 -6.672 9.802 1.00 90.75 96 SER A N 1
ATOM 670 C CA . SER A 1 96 ? 2.398 -6.155 8.696 1.00 90.75 96 SER A CA 1
ATOM 671 C C . SER A 1 96 ? 3.791 -6.792 8.639 1.00 90.75 96 SER A C 1
ATOM 673 O O . SER A 1 96 ? 4.247 -7.190 7.565 1.00 90.75 96 SER A O 1
ATOM 675 N N . THR A 1 97 ? 4.467 -6.943 9.783 1.00 91.38 97 THR A N 1
ATOM 676 C CA . THR A 1 97 ? 5.815 -7.530 9.828 1.00 91.38 97 THR A CA 1
ATOM 677 C C . THR A 1 97 ? 5.803 -9.008 9.456 1.00 91.38 97 THR A C 1
ATOM 679 O O . THR A 1 97 ? 6.621 -9.430 8.636 1.00 91.38 97 THR A O 1
ATOM 682 N N . LEU A 1 98 ? 4.848 -9.783 9.979 1.00 91.50 98 LEU A N 1
ATOM 683 C CA . LEU A 1 98 ? 4.689 -11.191 9.616 1.00 91.50 98 LEU A CA 1
ATOM 684 C C . LEU A 1 98 ? 4.320 -11.343 8.136 1.00 91.50 98 LEU A C 1
ATOM 686 O O . LEU A 1 98 ? 4.864 -12.205 7.444 1.00 91.50 98 LEU A O 1
ATOM 690 N N . GLY A 1 99 ? 3.453 -10.464 7.631 1.00 90.94 99 GLY A N 1
ATOM 691 C CA . GLY A 1 99 ? 3.104 -10.420 6.218 1.00 90.94 99 GLY A CA 1
ATOM 692 C C . GLY A 1 99 ? 4.307 -10.211 5.308 1.00 90.94 99 GLY A C 1
ATOM 693 O O . GLY A 1 99 ? 4.435 -10.911 4.306 1.00 90.94 99 GLY A O 1
ATOM 694 N N . ASN A 1 100 ? 5.232 -9.327 5.685 1.00 92.81 100 ASN A N 1
ATOM 695 C CA . ASN A 1 100 ? 6.465 -9.120 4.930 1.00 92.81 100 ASN A CA 1
ATOM 696 C C . ASN A 1 100 ? 7.348 -10.381 4.899 1.00 92.81 100 ASN A C 1
ATOM 698 O O . ASN A 1 100 ? 7.864 -10.746 3.845 1.00 92.81 100 ASN A O 1
ATOM 702 N N . VAL A 1 101 ? 7.482 -11.090 6.026 1.00 93.44 101 VAL A N 1
ATOM 703 C CA . VAL A 1 101 ? 8.233 -12.359 6.078 1.00 93.44 101 VAL A CA 1
ATOM 704 C C . VAL A 1 101 ? 7.607 -13.396 5.144 1.00 93.44 101 VAL A C 1
ATOM 706 O O . VAL A 1 101 ? 8.306 -14.004 4.332 1.00 93.44 101 VAL A O 1
ATOM 709 N N . MET A 1 102 ? 6.283 -13.555 5.197 1.00 93.62 102 MET A N 1
ATOM 710 C CA . MET A 1 102 ? 5.568 -14.486 4.322 1.00 93.62 102 MET A CA 1
ATOM 711 C C . MET A 1 102 ? 5.678 -14.082 2.849 1.00 93.62 102 MET A C 1
ATOM 713 O O . MET A 1 102 ? 5.859 -14.947 1.994 1.00 93.62 102 MET A O 1
ATOM 717 N N . ALA A 1 103 ? 5.648 -12.784 2.537 1.00 93.19 103 ALA A N 1
ATOM 718 C CA . ALA A 1 103 ? 5.839 -12.284 1.179 1.00 93.19 103 ALA A CA 1
ATOM 719 C C . ALA A 1 103 ? 7.226 -12.644 0.624 1.00 93.19 103 ALA A C 1
ATOM 721 O O . ALA A 1 103 ? 7.322 -13.093 -0.518 1.00 93.19 103 ALA A O 1
ATOM 722 N N . ILE A 1 104 ? 8.288 -12.524 1.430 1.00 94.69 104 ILE A N 1
ATOM 723 C CA . ILE A 1 104 ? 9.652 -12.915 1.037 1.00 94.69 104 ILE A CA 1
ATOM 724 C C . ILE A 1 104 ? 9.723 -14.421 0.750 1.00 94.69 104 ILE A C 1
ATOM 726 O O . ILE A 1 104 ? 10.260 -14.830 -0.282 1.00 94.69 104 ILE A O 1
ATOM 730 N N . ILE A 1 105 ? 9.144 -15.251 1.622 1.00 96.38 105 ILE A N 1
ATOM 731 C CA . ILE A 1 105 ? 9.112 -16.709 1.434 1.00 96.38 105 ILE A CA 1
ATOM 732 C C . ILE A 1 105 ? 8.355 -17.062 0.148 1.00 96.38 105 ILE A C 1
ATOM 734 O O . ILE A 1 105 ? 8.864 -17.809 -0.690 1.00 96.38 105 ILE A O 1
ATOM 738 N N . MET A 1 106 ? 7.169 -16.482 -0.054 1.00 94.38 106 MET A N 1
ATOM 739 C CA . MET A 1 106 ? 6.353 -16.718 -1.246 1.00 94.38 106 MET A CA 1
ATOM 740 C C . MET A 1 106 ? 7.028 -16.220 -2.525 1.00 94.38 106 MET A C 1
ATOM 742 O O . MET A 1 106 ? 6.928 -16.886 -3.553 1.00 94.38 106 MET A O 1
ATOM 746 N N . ALA A 1 107 ? 7.764 -15.108 -2.475 1.00 93.38 107 ALA A N 1
ATOM 747 C CA . ALA A 1 107 ? 8.572 -14.640 -3.598 1.00 93.38 107 ALA A CA 1
ATOM 748 C C . ALA A 1 107 ? 9.667 -15.655 -3.965 1.00 93.38 107 ALA A C 1
ATOM 750 O O . ALA A 1 107 ? 9.858 -15.947 -5.145 1.00 93.38 107 ALA A O 1
ATOM 751 N N . GLY A 1 108 ? 10.331 -16.260 -2.973 1.00 93.94 108 GLY A N 1
ATOM 752 C CA . GLY A 1 108 ? 11.293 -17.345 -3.193 1.00 93.94 108 GLY A CA 1
ATOM 753 C C . GLY A 1 108 ? 10.654 -18.591 -3.818 1.00 93.94 108 GLY A C 1
ATOM 754 O O . GLY A 1 108 ? 11.188 -19.153 -4.778 1.00 93.94 108 GLY A O 1
ATOM 755 N N . VAL A 1 109 ? 9.472 -18.989 -3.334 1.00 94.44 109 VAL A N 1
ATOM 756 C CA . VAL A 1 109 ? 8.698 -20.105 -3.904 1.00 94.44 109 VAL A CA 1
ATOM 757 C C . VAL A 1 109 ? 8.298 -19.810 -5.351 1.00 94.44 109 VAL A C 1
ATOM 759 O O . VAL A 1 109 ? 8.533 -20.642 -6.226 1.00 94.44 109 VAL A O 1
ATOM 762 N N . LEU A 1 110 ? 7.760 -18.620 -5.635 1.00 92.12 110 LEU A N 1
ATOM 763 C CA . LEU A 1 110 ? 7.405 -18.189 -6.991 1.00 92.12 110 LEU A CA 1
ATOM 764 C C . LEU A 1 110 ? 8.628 -18.124 -7.911 1.00 92.12 110 LEU A C 1
ATOM 766 O O . LEU A 1 110 ? 8.534 -18.523 -9.070 1.00 92.12 110 LEU A O 1
ATOM 770 N N . GLY A 1 111 ? 9.785 -17.707 -7.391 1.00 90.88 111 GLY A N 1
ATOM 771 C CA . GLY A 1 111 ? 11.057 -17.748 -8.108 1.00 90.88 111 GLY A CA 1
ATOM 772 C C . GLY A 1 111 ? 11.445 -19.168 -8.527 1.00 90.88 111 GLY A C 1
ATOM 773 O O . GLY A 1 111 ? 11.856 -19.385 -9.664 1.00 90.88 111 GLY A O 1
ATOM 774 N N . ARG A 1 112 ? 11.238 -20.165 -7.659 1.00 90.88 112 ARG A N 1
ATOM 775 C CA . ARG A 1 112 ? 11.455 -21.578 -8.009 1.00 90.88 112 ARG A CA 1
ATOM 776 C C . ARG A 1 112 ? 10.397 -22.113 -8.977 1.00 90.88 112 ARG A C 1
ATOM 778 O O . ARG A 1 112 ? 10.723 -22.870 -9.881 1.00 90.88 112 ARG A O 1
ATOM 785 N N . VAL A 1 113 ? 9.134 -21.716 -8.836 1.00 91.06 113 VAL A N 1
ATOM 786 C CA . VAL A 1 113 ? 8.077 -22.095 -9.793 1.00 91.06 113 VAL A CA 1
ATOM 787 C C . VAL A 1 113 ? 8.377 -21.538 -11.187 1.00 91.06 113 VAL A C 1
ATOM 789 O O . VAL A 1 113 ? 8.154 -22.232 -12.178 1.00 91.06 113 VAL A O 1
ATOM 792 N N . ALA A 1 114 ? 8.940 -20.331 -11.273 1.00 89.31 114 ALA A N 1
ATOM 793 C CA . ALA A 1 114 ? 9.340 -19.711 -12.531 1.00 89.31 114 ALA A CA 1
ATOM 794 C C . ALA A 1 114 ? 10.410 -20.514 -13.292 1.00 89.31 114 ALA A C 1
ATOM 796 O O . ALA A 1 114 ? 10.384 -20.519 -14.522 1.00 89.31 114 ALA A O 1
ATOM 797 N N . THR A 1 115 ? 11.310 -21.228 -12.601 1.00 88.06 115 THR A N 1
ATOM 798 C CA . THR A 1 115 ? 12.309 -22.085 -13.269 1.00 88.06 115 THR A CA 1
ATOM 799 C C . THR A 1 115 ? 11.703 -23.383 -13.799 1.00 88.06 115 THR A C 1
ATOM 801 O O . THR A 1 115 ? 12.118 -23.870 -14.846 1.00 88.06 115 THR A O 1
ATOM 804 N N . VAL A 1 116 ? 10.688 -23.924 -13.116 1.00 90.81 116 VAL A N 1
ATOM 805 C CA . VAL A 1 116 ? 9.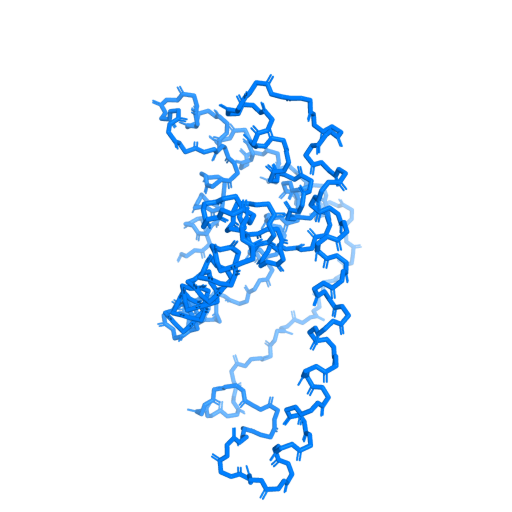978 -25.146 -13.534 1.00 90.81 116 VAL A CA 1
ATOM 806 C C . VAL A 1 116 ? 8.960 -24.861 -14.644 1.00 90.81 116 VAL A C 1
ATOM 808 O O . VAL A 1 116 ? 8.752 -25.698 -15.521 1.00 90.81 116 VAL A O 1
ATOM 811 N N . LYS A 1 117 ? 8.324 -23.682 -14.636 1.00 89.62 117 LYS A N 1
ATOM 812 C CA . LYS A 1 117 ? 7.360 -23.243 -15.658 1.00 89.62 117 LYS A CA 1
ATOM 813 C C . LYS A 1 117 ? 7.801 -21.924 -16.309 1.00 89.62 117 LYS A C 1
ATOM 815 O O . LYS A 1 117 ? 7.254 -20.870 -15.975 1.00 89.62 117 LYS A O 1
ATOM 820 N N . PRO A 1 118 ? 8.698 -21.974 -17.314 1.00 83.44 118 PRO A N 1
ATOM 821 C CA . PRO A 1 118 ? 9.204 -20.782 -18.002 1.00 83.44 118 PRO A CA 1
ATOM 822 C C . PRO A 1 118 ? 8.107 -19.913 -18.639 1.00 83.44 118 PRO A C 1
ATOM 824 O O . PRO A 1 118 ? 8.252 -18.702 -18.751 1.00 83.44 118 PRO A O 1
ATOM 827 N N . ASN A 1 119 ? 6.965 -20.506 -19.000 1.00 85.75 119 ASN A N 1
ATOM 828 C CA . ASN A 1 119 ? 5.840 -19.786 -19.604 1.00 85.75 119 ASN A CA 1
ATOM 829 C C . ASN A 1 119 ? 5.098 -18.855 -18.627 1.00 85.75 119 ASN A C 1
ATOM 831 O O . ASN A 1 119 ? 4.284 -18.043 -19.063 1.00 85.75 119 ASN A O 1
ATOM 835 N N . TRP A 1 120 ? 5.323 -18.989 -17.315 1.00 84.88 120 TRP A N 1
ATOM 836 C CA . TRP A 1 120 ? 4.674 -18.174 -16.279 1.00 84.88 120 TRP A CA 1
ATOM 837 C C . TRP A 1 120 ? 5.537 -16.990 -15.829 1.00 84.88 120 TRP A C 1
ATOM 839 O O . TRP A 1 120 ? 5.089 -16.171 -15.030 1.00 84.88 120 TRP A O 1
ATOM 849 N N . THR A 1 121 ? 6.765 -16.879 -16.339 1.00 85.31 121 THR A N 1
ATOM 850 C CA . THR A 1 121 ? 7.715 -15.828 -15.970 1.00 85.31 121 THR A CA 1
ATOM 851 C C . THR A 1 121 ? 7.993 -14.887 -17.137 1.00 85.31 121 THR A C 1
ATOM 853 O O . THR A 1 121 ? 8.035 -15.282 -18.299 1.00 85.31 121 THR A O 1
ATOM 856 N N . GLY A 1 122 ? 8.200 -13.611 -16.816 1.00 81.62 122 GLY A N 1
ATOM 857 C CA . GLY A 1 122 ? 8.737 -12.615 -17.743 1.00 81.62 122 GLY A CA 1
ATOM 858 C C . GLY A 1 122 ? 10.264 -12.494 -17.692 1.00 81.62 122 GLY A C 1
ATOM 859 O O . GLY A 1 122 ? 10.809 -11.563 -18.277 1.00 81.62 122 GLY A O 1
ATOM 860 N N . ASN A 1 123 ? 10.953 -13.377 -16.955 1.00 80.31 123 ASN A N 1
ATOM 861 C CA . ASN A 1 123 ? 12.405 -13.357 -16.721 1.00 80.31 123 ASN A CA 1
ATOM 862 C C . ASN A 1 123 ? 12.918 -11.974 -16.290 1.00 80.31 123 ASN A C 1
ATOM 864 O O . ASN A 1 123 ? 13.837 -11.413 -16.880 1.00 80.31 123 ASN A O 1
ATOM 868 N N . GLY A 1 124 ? 12.264 -11.396 -15.279 1.00 75.44 124 GLY A N 1
ATOM 869 C CA . GLY A 1 124 ? 12.590 -10.065 -14.759 1.00 75.44 124 GLY A CA 1
ATOM 870 C C . GLY A 1 124 ? 11.918 -8.903 -15.496 1.00 75.44 124 GLY A C 1
ATOM 871 O O . GLY A 1 124 ? 12.039 -7.763 -15.059 1.00 75.44 124 GLY A O 1
ATOM 872 N N . LYS A 1 125 ? 11.160 -9.158 -16.572 1.00 77.25 125 LYS A N 1
ATOM 873 C CA . LYS A 1 125 ? 10.376 -8.132 -17.275 1.00 77.25 125 LYS A CA 1
ATOM 874 C C . LYS A 1 125 ? 8.894 -8.249 -16.936 1.00 77.25 125 LYS A C 1
ATOM 876 O O . LYS A 1 125 ? 8.252 -9.247 -17.247 1.00 77.25 125 LYS A O 1
ATOM 881 N N . LEU A 1 126 ? 8.334 -7.199 -16.335 1.00 71.81 126 LEU A N 1
ATOM 882 C CA . LEU A 1 126 ? 6.910 -7.143 -15.986 1.00 71.81 126 LEU A CA 1
ATOM 883 C C . LEU A 1 126 ? 6.015 -6.851 -17.208 1.00 71.81 126 LEU A C 1
ATOM 885 O O . LEU A 1 126 ? 4.892 -7.340 -17.294 1.00 71.81 126 LEU A O 1
ATOM 889 N N . MET A 1 127 ? 6.505 -6.059 -18.169 1.00 68.88 127 MET A N 1
ATOM 890 C CA . MET A 1 127 ? 5.772 -5.691 -19.385 1.00 68.88 127 MET A CA 1
ATOM 891 C C . MET A 1 127 ? 6.364 -6.373 -20.622 1.00 68.88 127 MET A C 1
ATOM 893 O O . MET A 1 127 ? 7.562 -6.282 -20.880 1.00 68.88 127 MET A O 1
ATOM 897 N N . LYS A 1 128 ? 5.503 -6.991 -21.438 1.00 65.56 128 LYS A N 1
ATOM 898 C CA . LYS A 1 128 ? 5.842 -7.473 -22.785 1.00 65.56 128 LYS A CA 1
ATOM 899 C C . LYS A 1 128 ? 5.790 -6.292 -23.775 1.00 65.56 128 LYS A C 1
ATOM 901 O O . LYS A 1 128 ? 4.710 -6.009 -24.280 1.00 65.56 128 LYS A O 1
ATOM 906 N N . SER A 1 129 ? 6.882 -5.538 -23.965 1.00 56.69 129 SER A N 1
ATOM 907 C CA . SER A 1 129 ? 7.197 -4.757 -25.196 1.00 56.69 129 SER A CA 1
ATOM 908 C C . SER A 1 129 ? 8.401 -3.814 -25.010 1.00 56.69 129 SER A C 1
ATOM 910 O O . SER A 1 129 ? 8.505 -3.123 -23.996 1.00 56.69 129 SER A O 1
ATOM 912 N N . ASP A 1 130 ? 9.257 -3.872 -26.037 1.00 49.19 130 ASP A N 1
ATOM 913 C CA . ASP A 1 130 ? 10.319 -3.005 -26.569 1.00 49.19 130 ASP A CA 1
ATOM 914 C C . ASP A 1 130 ? 11.290 -2.294 -25.618 1.00 49.19 130 ASP A C 1
ATOM 916 O O . ASP A 1 130 ? 10.997 -1.347 -24.891 1.00 49.19 130 ASP A O 1
ATOM 920 N N . SER A 1 131 ? 12.517 -2.789 -25.713 1.00 46.16 131 SER A N 1
ATOM 921 C CA . SER A 1 131 ? 13.773 -2.463 -25.051 1.00 46.16 131 SER A CA 1
ATOM 922 C C . SER A 1 131 ? 14.323 -1.050 -25.319 1.00 46.16 131 SER A C 1
ATOM 924 O O . SER A 1 131 ? 15.514 -0.920 -25.570 1.00 46.16 131 SER A O 1
ATOM 926 N N . GLY A 1 132 ? 13.496 0.001 -25.276 1.00 50.28 132 GLY A N 1
ATOM 927 C CA . GLY A 1 132 ? 13.940 1.360 -25.643 1.00 50.28 132 GLY A CA 1
ATOM 928 C C . GLY A 1 132 ? 13.775 2.479 -24.609 1.00 50.28 132 GLY A C 1
ATOM 929 O O . GLY A 1 132 ? 14.607 3.372 -24.562 1.00 50.28 132 GLY A O 1
ATOM 930 N N . ASP A 1 133 ? 12.736 2.468 -23.769 1.00 48.38 133 ASP A N 1
ATOM 931 C CA . ASP A 1 133 ? 12.168 3.758 -23.314 1.00 48.38 133 ASP A CA 1
ATOM 932 C C . ASP A 1 133 ? 12.159 4.015 -21.793 1.00 48.38 133 ASP A C 1
ATOM 934 O O . ASP A 1 133 ? 11.435 4.894 -21.320 1.00 48.38 133 ASP A O 1
ATOM 938 N N . LEU A 1 134 ? 12.933 3.270 -20.999 1.00 54.25 134 LEU A N 1
ATOM 939 C CA . LEU A 1 134 ? 12.949 3.416 -19.531 1.00 54.25 134 LEU A CA 1
ATOM 940 C C . LEU A 1 134 ? 14.326 3.774 -18.959 1.00 54.25 134 LEU A C 1
ATOM 942 O O . LEU A 1 134 ? 14.642 3.392 -17.836 1.00 54.25 134 LEU A O 1
ATOM 946 N N . GLU A 1 135 ? 15.139 4.525 -19.698 1.00 49.47 135 GLU A N 1
ATOM 947 C CA . GLU A 1 135 ? 16.283 5.202 -19.086 1.00 49.47 135 GLU A CA 1
ATOM 948 C C . GLU A 1 135 ? 15.792 6.443 -18.331 1.00 49.47 135 GLU A C 1
ATOM 950 O O . GLU A 1 135 ? 15.525 7.502 -18.907 1.00 49.47 135 GLU A O 1
ATOM 955 N N . GLU A 1 136 ? 15.652 6.316 -17.010 1.00 55.62 136 GLU A N 1
ATOM 956 C CA . GLU A 1 136 ? 15.618 7.484 -16.136 1.00 55.62 136 GLU A CA 1
ATOM 957 C C . GLU A 1 136 ? 16.996 8.152 -16.190 1.00 55.62 136 GLU A C 1
ATOM 959 O O . GLU A 1 136 ? 17.988 7.625 -15.680 1.00 55.62 136 GLU A O 1
ATOM 964 N N . LYS A 1 137 ? 17.064 9.325 -16.835 1.00 50.84 137 LYS A N 1
ATOM 965 C CA . LYS A 1 137 ? 18.237 10.204 -16.791 1.00 50.84 137 LYS A CA 1
ATOM 966 C C . LYS A 1 137 ? 18.539 10.547 -15.336 1.00 50.84 137 LYS A C 1
ATOM 968 O O . LYS A 1 137 ? 17.926 11.439 -14.754 1.00 50.84 137 LYS A O 1
ATOM 973 N N . THR A 1 138 ? 19.493 9.829 -14.764 1.00 52.56 138 THR A N 1
ATOM 974 C CA . THR A 1 138 ? 19.932 10.013 -13.386 1.00 52.56 138 THR A CA 1
ATOM 975 C C . THR A 1 138 ? 21.186 10.876 -13.388 1.00 52.56 138 THR A C 1
ATOM 977 O O . THR A 1 138 ? 22.284 10.404 -13.131 1.00 52.56 138 THR A O 1
ATOM 980 N N . GLU A 1 139 ? 21.030 12.161 -13.690 1.00 54.22 139 GLU A N 1
ATOM 981 C CA . GLU A 1 139 ? 22.020 13.163 -13.296 1.00 54.22 139 GLU A CA 1
ATOM 982 C C . GLU A 1 139 ? 21.313 14.240 -12.482 1.00 54.22 139 GLU A C 1
ATOM 984 O O . GLU A 1 139 ? 20.917 15.283 -12.992 1.00 54.22 139 GLU A O 1
ATOM 989 N N . ASN A 1 140 ? 21.138 13.977 -11.189 1.00 59.62 140 ASN A N 1
ATOM 990 C CA . ASN A 1 140 ? 20.824 15.026 -10.230 1.00 59.62 140 ASN A CA 1
ATOM 991 C C . ASN A 1 140 ? 22.037 15.209 -9.326 1.00 59.62 140 ASN A C 1
ATOM 993 O O . ASN A 1 140 ? 22.299 14.396 -8.439 1.00 59.62 140 ASN A O 1
ATOM 997 N N . LYS A 1 141 ? 22.783 16.296 -9.543 1.00 63.53 141 LYS A N 1
ATOM 998 C CA . LYS A 1 141 ? 23.700 16.802 -8.521 1.00 63.53 141 LYS A CA 1
ATOM 999 C C . LYS A 1 141 ? 22.846 17.195 -7.317 1.00 63.53 141 LYS A C 1
ATOM 1001 O O . LYS A 1 141 ? 21.888 17.950 -7.466 1.00 63.53 141 LYS A O 1
ATOM 1006 N N . LEU A 1 142 ? 23.165 16.647 -6.147 1.00 68.81 142 LEU A N 1
ATOM 1007 C CA . LEU A 1 142 ? 22.485 16.984 -4.899 1.00 68.81 142 LEU A CA 1
ATOM 1008 C C . LEU A 1 142 ? 22.659 18.482 -4.620 1.00 68.81 142 LEU A C 1
ATOM 1010 O O . LEU A 1 142 ? 23.739 18.927 -4.242 1.00 68.81 142 LEU A O 1
ATOM 1014 N N . ASP A 1 143 ? 21.589 19.247 -4.826 1.00 84.75 143 ASP A N 1
ATOM 1015 C CA . ASP A 1 143 ? 21.514 20.671 -4.512 1.00 84.75 143 ASP A CA 1
ATOM 1016 C C . ASP A 1 143 ? 20.556 20.877 -3.332 1.00 84.75 143 ASP A C 1
ATOM 1018 O O . ASP A 1 143 ? 19.388 20.473 -3.371 1.00 84.75 143 ASP A O 1
ATOM 1022 N N . LEU A 1 144 ? 21.043 21.538 -2.280 1.00 87.38 144 LEU A N 1
ATOM 1023 C CA . LEU A 1 144 ? 20.242 21.922 -1.117 1.00 87.38 144 LEU A CA 1
ATOM 1024 C C . LEU A 1 144 ? 19.027 22.772 -1.517 1.00 87.38 144 LEU A C 1
ATOM 1026 O O . LEU A 1 144 ? 17.972 22.652 -0.892 1.00 87.38 144 LEU A O 1
ATOM 1030 N N . LYS A 1 145 ? 19.128 23.580 -2.582 1.00 88.44 145 LYS A N 1
ATOM 1031 C CA . LYS A 1 145 ? 17.986 24.346 -3.105 1.00 88.44 145 LYS A CA 1
ATOM 1032 C C . LYS A 1 145 ? 16.904 23.432 -3.677 1.00 88.44 145 LYS A C 1
ATOM 1034 O O . LYS A 1 145 ? 15.728 23.638 -3.387 1.00 88.44 145 LYS A O 1
ATOM 1039 N N . MET A 1 146 ? 17.282 22.401 -4.435 1.00 85.44 146 MET A N 1
ATOM 1040 C CA . MET A 1 146 ? 16.343 21.405 -4.973 1.00 85.44 146 MET A CA 1
ATOM 1041 C C . MET A 1 146 ? 15.656 20.616 -3.856 1.00 85.44 146 MET A C 1
ATOM 1043 O O . MET A 1 146 ? 14.444 20.402 -3.905 1.00 85.44 146 MET A O 1
ATOM 1047 N N . LEU A 1 147 ? 16.404 20.253 -2.810 1.00 88.19 147 LEU A N 1
ATOM 1048 C CA . LEU A 1 147 ? 15.842 19.609 -1.624 1.00 88.19 147 LEU A CA 1
ATOM 1049 C C . LEU A 1 147 ? 14.820 20.522 -0.920 1.00 88.19 147 LEU A C 1
ATOM 1051 O O . LEU A 1 147 ? 13.720 20.078 -0.589 1.00 88.19 147 LEU A O 1
ATOM 1055 N N . GLY A 1 148 ? 15.156 21.806 -0.744 1.00 89.75 148 GLY A N 1
ATOM 1056 C CA . GLY A 1 148 ? 14.260 22.809 -0.163 1.00 89.75 148 GLY A CA 1
ATOM 1057 C C . GLY A 1 148 ? 12.974 23.000 -0.970 1.00 89.75 148 GLY A C 1
ATOM 1058 O O . GLY A 1 148 ? 11.885 23.011 -0.398 1.00 89.75 148 GLY A O 1
ATOM 1059 N N . MET A 1 149 ? 13.070 23.066 -2.302 1.00 89.44 149 MET A N 1
ATOM 1060 C CA . MET A 1 149 ? 11.895 23.134 -3.181 1.00 89.44 149 MET A CA 1
ATOM 1061 C C . MET A 1 149 ? 11.020 21.881 -3.075 1.00 89.44 149 MET A C 1
ATOM 1063 O O . MET A 1 149 ? 9.797 21.997 -3.001 1.00 89.44 149 MET A O 1
ATOM 1067 N N . GLY A 1 150 ? 11.624 20.691 -3.014 1.00 90.38 150 GLY A N 1
ATOM 1068 C CA . GLY A 1 150 ? 10.893 19.438 -2.813 1.00 90.38 150 GLY A CA 1
ATOM 1069 C C . GLY A 1 150 ? 10.138 19.402 -1.480 1.00 90.38 150 GLY A C 1
ATOM 1070 O O . GLY A 1 150 ? 8.984 18.969 -1.431 1.00 90.38 150 GLY A O 1
ATOM 1071 N N . LEU A 1 151 ? 10.754 19.912 -0.409 1.00 91.88 151 LEU A N 1
ATOM 1072 C CA . LEU A 1 151 ? 10.111 20.029 0.900 1.00 91.88 151 LEU A CA 1
ATOM 1073 C C . LEU A 1 151 ? 8.919 20.995 0.862 1.00 91.88 151 LEU A C 1
ATOM 1075 O O . LEU A 1 151 ? 7.840 20.643 1.342 1.00 91.88 151 LEU A O 1
ATOM 1079 N N . LEU A 1 152 ? 9.088 22.176 0.257 1.00 93.44 152 LEU A N 1
ATOM 1080 C CA . LEU A 1 152 ? 8.009 23.157 0.107 1.00 93.44 152 LEU A CA 1
ATOM 1081 C C . LEU A 1 152 ? 6.841 22.584 -0.700 1.00 93.44 152 LEU A C 1
ATOM 1083 O O . LEU A 1 152 ? 5.701 22.663 -0.251 1.00 93.44 152 LEU A O 1
ATOM 1087 N N . LEU A 1 153 ? 7.119 21.918 -1.825 1.00 92.62 153 LEU A N 1
ATOM 1088 C CA . LEU A 1 153 ? 6.103 21.228 -2.626 1.00 92.62 153 LEU A CA 1
ATOM 1089 C C . LEU A 1 153 ? 5.315 20.208 -1.800 1.00 92.62 153 LEU A C 1
ATOM 1091 O O . LEU A 1 153 ? 4.085 20.181 -1.852 1.00 92.62 153 LEU A O 1
ATOM 1095 N N . ALA A 1 154 ? 6.005 19.387 -1.007 1.00 92.38 154 ALA A N 1
ATOM 1096 C CA . ALA A 1 154 ? 5.352 18.410 -0.144 1.00 92.38 154 ALA A CA 1
ATOM 1097 C C . ALA A 1 154 ? 4.428 19.068 0.893 1.00 92.38 154 ALA A C 1
ATOM 1099 O O . ALA A 1 154 ? 3.318 18.583 1.126 1.00 92.38 154 ALA A O 1
ATOM 1100 N N . MET A 1 155 ? 4.856 20.184 1.492 1.00 93.19 155 MET A N 1
ATOM 1101 C CA . MET A 1 155 ? 4.038 20.953 2.435 1.00 93.19 155 MET A CA 1
ATOM 1102 C C . MET A 1 155 ? 2.822 21.584 1.751 1.00 93.19 155 MET A C 1
ATOM 1104 O O . MET A 1 155 ? 1.719 21.528 2.299 1.00 93.19 155 MET A O 1
ATOM 1108 N N . THR A 1 156 ? 2.984 22.126 0.542 1.00 93.31 156 THR A N 1
ATOM 1109 C CA . THR A 1 156 ? 1.887 22.702 -0.245 1.00 93.31 156 THR A CA 1
ATOM 1110 C C . THR A 1 156 ? 0.830 21.654 -0.577 1.00 93.31 156 THR A C 1
ATOM 1112 O O . THR A 1 156 ? -0.345 21.871 -0.288 1.00 93.31 156 THR A O 1
ATOM 1115 N N . PHE A 1 157 ? 1.221 20.490 -1.106 1.00 92.75 157 PHE A N 1
ATOM 1116 C CA . PHE A 1 157 ? 0.266 19.424 -1.429 1.00 92.75 157 PHE A CA 1
ATOM 1117 C C . PHE A 1 157 ? -0.417 18.840 -0.194 1.00 92.75 157 PHE A C 1
ATOM 1119 O O . PHE A 1 157 ? -1.596 18.493 -0.251 1.00 92.75 157 PHE A O 1
ATOM 1126 N N . PHE A 1 158 ? 0.291 18.745 0.931 1.00 91.06 158 PHE A N 1
ATOM 1127 C CA . PHE A 1 158 ? -0.321 18.315 2.183 1.00 91.06 158 PHE A CA 1
ATOM 1128 C C . PHE A 1 158 ? -1.338 19.342 2.701 1.00 91.06 158 PHE A C 1
ATOM 1130 O O . PHE A 1 158 ? -2.451 18.978 3.081 1.00 91.06 158 PHE A O 1
ATOM 1137 N N . THR A 1 159 ? -0.998 20.631 2.654 1.00 91.12 159 THR A N 1
ATOM 1138 C CA . THR A 1 159 ? -1.910 21.721 3.034 1.00 91.12 159 THR A CA 1
ATOM 1139 C C . THR A 1 159 ? -3.142 21.726 2.134 1.00 91.12 159 THR A C 1
ATOM 1141 O O . THR A 1 159 ? -4.265 21.759 2.626 1.00 91.12 159 THR A O 1
ATOM 1144 N N . PHE A 1 160 ? -2.951 21.570 0.824 1.00 91.19 160 PHE A N 1
ATOM 1145 C CA . PHE A 1 160 ? -4.040 21.398 -0.132 1.00 91.19 160 PHE A CA 1
ATOM 1146 C C . PHE A 1 160 ? -4.924 20.191 0.218 1.00 91.19 160 PHE A C 1
ATOM 1148 O O . PHE A 1 160 ? -6.137 20.333 0.356 1.00 91.19 160 PHE A O 1
ATOM 1155 N N . GLY A 1 161 ? -4.327 19.017 0.450 1.00 87.81 161 GLY A N 1
ATOM 1156 C CA . GLY A 1 161 ? -5.067 17.805 0.804 1.00 87.81 161 GLY A CA 1
ATOM 1157 C C . GLY A 1 161 ? -5.865 17.939 2.104 1.00 87.81 161 GLY A C 1
ATOM 1158 O O . GLY A 1 161 ? -6.997 17.466 2.181 1.00 87.81 161 GLY A O 1
ATOM 1159 N N . THR A 1 162 ? -5.326 18.625 3.116 1.00 87.38 162 THR A N 1
ATOM 1160 C CA . THR A 1 162 ? -6.058 18.894 4.369 1.00 87.38 162 THR A CA 1
ATOM 1161 C C . THR A 1 162 ? -7.180 19.914 4.191 1.00 87.38 162 THR A C 1
ATOM 1163 O O . THR A 1 162 ? -8.230 19.765 4.812 1.00 87.38 162 THR A O 1
ATOM 1166 N N . MET A 1 163 ? -7.005 20.914 3.325 1.00 88.50 163 MET A N 1
ATOM 1167 C CA . MET A 1 163 ? -8.039 21.906 3.024 1.00 88.50 163 MET A CA 1
ATOM 1168 C C . MET A 1 163 ? -9.230 21.262 2.304 1.00 88.50 163 MET A C 1
ATOM 1170 O O . MET A 1 163 ? -10.372 21.451 2.715 1.00 88.50 163 MET A O 1
ATOM 1174 N N . VAL A 1 164 ? -8.962 20.425 1.298 1.00 86.06 164 VAL A N 1
ATOM 1175 C CA . VAL A 1 164 ? -10.003 19.667 0.587 1.00 86.06 164 VAL A CA 1
ATOM 1176 C C . VAL A 1 164 ? -10.638 18.613 1.495 1.00 86.06 164 VAL A C 1
ATOM 1178 O O . VAL A 1 164 ? -11.856 18.465 1.498 1.00 86.06 164 VAL A O 1
ATOM 1181 N N . GLY A 1 165 ? -9.849 17.939 2.337 1.00 82.06 165 GLY A N 1
ATOM 1182 C CA . GLY A 1 165 ? -10.366 16.983 3.320 1.00 82.06 165 GLY A CA 1
ATOM 1183 C C . GLY A 1 165 ? -11.329 17.607 4.337 1.00 82.06 165 GLY A C 1
ATOM 1184 O O . GLY A 1 165 ? -12.242 16.933 4.798 1.00 82.06 165 GLY A O 1
ATOM 1185 N N . LYS A 1 166 ? -11.190 18.902 4.654 1.00 82.50 166 LYS A N 1
ATOM 1186 C CA . LYS A 1 166 ? -12.170 19.626 5.486 1.00 82.50 166 LYS A CA 1
ATOM 1187 C C . LYS A 1 166 ? -13.479 19.924 4.749 1.00 82.50 166 LYS A C 1
ATOM 1189 O O . LYS A 1 166 ? -14.518 20.002 5.394 1.00 82.50 166 LYS A O 1
ATOM 1194 N N . LEU A 1 167 ? -13.433 20.093 3.426 1.00 82.75 167 LEU A N 1
ATOM 1195 C CA . LEU A 1 167 ? -14.613 20.328 2.585 1.00 82.75 167 LEU A CA 1
ATOM 1196 C C . LEU A 1 167 ? -15.361 19.025 2.270 1.00 82.75 167 LEU A C 1
ATOM 1198 O O . LEU A 1 167 ? -16.585 19.029 2.177 1.00 82.75 167 LEU A O 1
ATOM 1202 N N . ILE A 1 168 ? -14.632 17.913 2.124 1.00 80.19 168 ILE A N 1
ATOM 1203 C CA . ILE A 1 168 ? -15.179 16.573 1.872 1.00 80.19 168 ILE A CA 1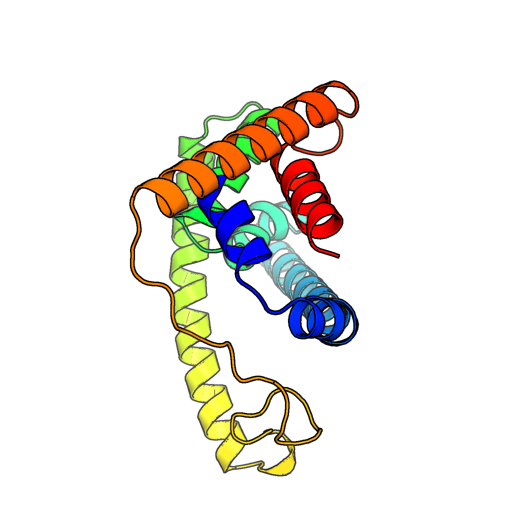
ATOM 1204 C C . ILE A 1 168 ? -14.633 15.610 2.944 1.00 80.19 168 ILE A C 1
ATOM 1206 O O . ILE A 1 168 ? -13.649 14.904 2.693 1.00 80.19 168 ILE A O 1
ATOM 1210 N N . PRO A 1 169 ? -15.270 15.548 4.133 1.00 70.88 169 PRO A N 1
ATOM 1211 C CA . PRO A 1 169 ? -14.775 14.776 5.280 1.00 70.88 169 PRO A CA 1
ATOM 1212 C C . PRO A 1 169 ? -14.758 13.259 5.067 1.00 70.88 169 PRO A C 1
ATOM 1214 O O . PRO A 1 169 ? -14.101 12.536 5.811 1.00 70.88 169 PRO A O 1
ATOM 1217 N N . SER A 1 170 ? -15.472 12.754 4.057 1.00 70.31 170 SER A N 1
ATOM 1218 C CA . SER A 1 170 ? -15.557 11.321 3.753 1.00 70.31 170 SER A CA 1
ATOM 1219 C C . SER A 1 170 ? -14.231 10.712 3.290 1.00 70.31 170 SER A C 1
ATOM 1221 O O . SER A 1 170 ? -14.080 9.493 3.311 1.00 70.31 170 SER A O 1
ATOM 1223 N N . ILE A 1 171 ? -13.278 11.537 2.842 1.00 75.81 171 ILE A N 1
ATOM 1224 C CA . ILE A 1 171 ? -11.995 11.089 2.298 1.00 75.81 171 ILE A CA 1
ATOM 1225 C C . ILE A 1 171 ? -10.860 11.768 3.066 1.00 75.81 171 ILE A C 1
ATOM 1227 O O . ILE A 1 171 ? -10.780 12.993 3.150 1.00 75.81 171 ILE A O 1
ATOM 1231 N N . HIS A 1 172 ? -9.945 10.958 3.598 1.00 79.25 172 HIS A N 1
ATOM 1232 C CA . HIS A 1 172 ? -8.819 11.444 4.389 1.00 79.25 172 HIS A CA 1
ATOM 1233 C C . HIS A 1 172 ? -7.866 12.334 3.570 1.00 79.25 172 HIS A C 1
ATOM 1235 O O . HIS A 1 172 ? -7.627 12.094 2.385 1.00 79.25 172 HIS A O 1
ATOM 1241 N N . ALA A 1 173 ? -7.239 13.316 4.225 1.00 83.75 173 ALA A N 1
ATOM 1242 C CA . ALA A 1 173 ? -6.364 14.312 3.594 1.00 83.75 173 ALA A CA 1
ATOM 1243 C C . ALA A 1 173 ? -5.224 13.710 2.747 1.00 83.75 173 ALA A C 1
ATOM 1245 O O . ALA A 1 173 ? -4.844 14.269 1.718 1.00 83.75 173 ALA A O 1
ATOM 1246 N N . TYR A 1 174 ? -4.694 12.548 3.146 1.00 83.00 174 TYR A N 1
ATOM 1247 C CA . TYR A 1 174 ? -3.652 11.845 2.386 1.00 83.00 174 TYR A CA 1
ATOM 1248 C C . TYR A 1 174 ? -4.126 11.356 1.012 1.00 83.00 174 TYR A C 1
ATOM 1250 O O . TYR A 1 174 ? -3.341 11.377 0.069 1.00 83.00 174 TYR A O 1
ATOM 1258 N N . ALA A 1 175 ? -5.392 10.961 0.862 1.00 83.75 175 ALA A N 1
ATOM 125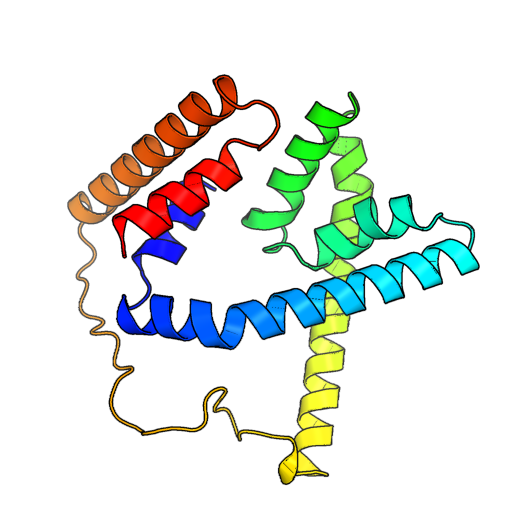9 C CA . ALA A 1 175 ? -5.921 10.538 -0.433 1.00 83.75 175 ALA A CA 1
ATOM 1260 C C . ALA A 1 175 ? -6.056 11.732 -1.391 1.00 83.75 175 ALA A C 1
ATOM 1262 O O . ALA A 1 175 ? -5.612 11.653 -2.536 1.00 83.75 175 ALA A O 1
ATOM 1263 N N . TRP A 1 176 ? -6.557 12.871 -0.902 1.00 87.75 176 TRP A N 1
ATOM 1264 C CA . TRP A 1 176 ? -6.592 14.121 -1.671 1.00 87.75 176 TRP A CA 1
ATOM 1265 C C . TRP A 1 176 ? -5.203 14.594 -2.085 1.00 87.75 176 TRP A C 1
ATOM 1267 O O . TRP A 1 176 ? -5.008 15.042 -3.212 1.00 87.75 176 TRP A O 1
ATOM 1277 N N . MET A 1 177 ? -4.222 14.439 -1.196 1.00 89.12 177 MET A N 1
ATOM 1278 C CA . MET A 1 177 ? -2.829 14.724 -1.507 1.00 89.12 177 MET A CA 1
ATOM 1279 C C . MET A 1 177 ? -2.306 13.836 -2.650 1.00 89.12 177 MET A C 1
ATOM 1281 O O . MET A 1 177 ? -1.711 14.360 -3.586 1.00 89.12 177 MET A O 1
ATOM 1285 N N . ILE A 1 178 ? -2.539 12.517 -2.608 1.00 87.06 178 ILE A N 1
ATOM 1286 C CA . ILE A 1 178 ? -2.115 11.585 -3.672 1.00 87.06 178 ILE A CA 1
ATOM 1287 C C . ILE A 1 178 ? -2.720 11.992 -5.020 1.00 87.06 178 ILE A C 1
ATOM 1289 O O . ILE A 1 178 ? -1.995 12.091 -6.009 1.00 87.06 178 ILE A O 1
ATOM 1293 N N . ILE A 1 179 ? -4.027 12.275 -5.046 1.00 87.25 179 ILE A N 1
ATOM 1294 C CA . ILE A 1 179 ? -4.736 12.709 -6.258 1.00 87.25 179 ILE A CA 1
ATOM 1295 C C . ILE A 1 179 ? -4.158 14.032 -6.772 1.00 87.25 179 ILE A C 1
ATOM 1297 O O . ILE A 1 179 ? -3.866 14.148 -7.959 1.00 87.25 179 ILE A O 1
ATOM 1301 N N . GLY A 1 180 ? -3.939 15.008 -5.887 1.00 88.81 180 GLY A N 1
ATOM 1302 C CA . GLY A 1 180 ? -3.396 16.317 -6.250 1.00 88.81 180 GLY A CA 1
ATOM 1303 C C . GLY A 1 180 ? -1.985 16.239 -6.836 1.00 88.81 180 GLY A C 1
ATOM 1304 O O . GLY A 1 180 ? -1.716 16.846 -7.870 1.00 88.81 180 GLY A O 1
ATOM 1305 N N . VAL A 1 181 ? -1.094 15.45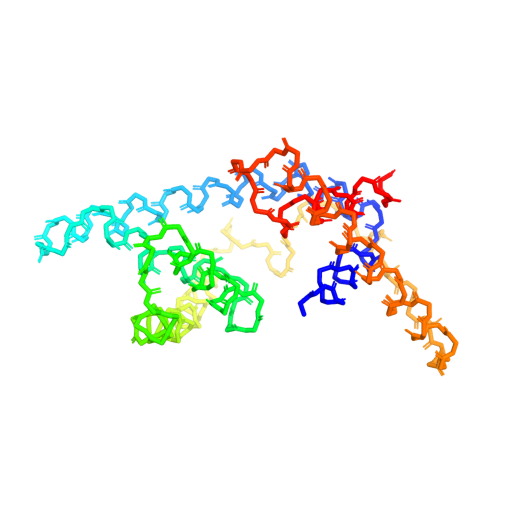2 -6.224 1.00 89.00 181 VAL A N 1
ATOM 1306 C CA . VAL A 1 181 ? 0.274 15.265 -6.736 1.00 89.00 181 VAL A CA 1
ATOM 1307 C C . VAL A 1 181 ? 0.259 14.529 -8.078 1.00 89.00 181 VAL A C 1
ATOM 1309 O O . VAL A 1 181 ? 0.993 14.906 -8.990 1.00 89.00 181 VAL A O 1
ATOM 1312 N N . ALA A 1 182 ? -0.572 13.492 -8.218 1.00 85.94 182 ALA A N 1
ATOM 1313 C CA . ALA A 1 182 ? -0.698 12.755 -9.471 1.00 85.94 182 ALA A CA 1
ATOM 1314 C C . ALA A 1 182 ? -1.230 13.651 -10.600 1.00 85.94 182 ALA A C 1
ATOM 1316 O O . ALA A 1 182 ? -0.664 13.652 -11.690 1.00 85.94 182 ALA A O 1
ATOM 1317 N N . ALA A 1 183 ? -2.257 14.460 -10.324 1.00 86.56 183 ALA A N 1
ATOM 1318 C CA . ALA A 1 183 ? -2.830 15.398 -11.284 1.00 86.56 183 ALA A CA 1
ATOM 1319 C C . ALA A 1 183 ? -1.839 16.490 -11.706 1.00 86.56 183 ALA A C 1
ATOM 1321 O O . ALA A 1 183 ? -1.764 16.807 -12.883 1.00 86.56 183 ALA A O 1
ATOM 1322 N N . ALA A 1 184 ? -1.043 17.029 -10.778 1.00 87.94 184 ALA A N 1
ATOM 1323 C CA . ALA A 1 184 ? -0.042 18.051 -11.092 1.00 87.94 184 ALA A CA 1
ATOM 1324 C C . ALA A 1 184 ? 1.112 17.539 -11.972 1.00 87.94 184 ALA A C 1
ATOM 1326 O O . ALA A 1 184 ? 1.856 18.331 -12.548 1.00 87.94 184 ALA A O 1
ATOM 1327 N N . LYS A 1 185 ? 1.297 16.218 -12.033 1.00 82.56 185 LYS A N 1
ATOM 1328 C CA . LYS A 1 185 ? 2.351 15.577 -12.814 1.00 82.56 185 LYS A CA 1
ATOM 1329 C C . LYS A 1 185 ? 1.903 15.129 -14.204 1.00 82.56 185 LYS A C 1
ATOM 1331 O O . LYS A 1 185 ? 2.733 15.065 -15.121 1.00 82.56 185 LYS A O 1
ATOM 1336 N N . ILE A 1 186 ? 0.649 14.692 -14.312 1.00 77.19 186 ILE A N 1
ATOM 1337 C CA . ILE A 1 186 ? 0.038 14.274 -15.578 1.00 77.19 186 ILE A CA 1
ATOM 1338 C C . ILE A 1 186 ? -0.137 15.487 -16.470 1.00 77.19 186 ILE A C 1
ATOM 1340 O O . ILE A 1 186 ? 0.011 15.242 -17.681 1.00 77.19 186 ILE A O 1
#

Secondary structure (DSSP, 8-state):
-HHHHHHHHHHS-HHHHHHHHHHHHHHHHHHHHHHHHHHHHHHHHTTS-HHHHIIIIIHHHHSSHIIIIIHHHHHHHHHHHT--HHHHHHHHHHHHHHHHHHHHHHHHHHHHHHHH-GGG--TT-SS-S-TTS----------HHHHHHHHHHHHHHHHHHHHHHHHSTTS-HHHHHHHHHHHHH-

pLDDT: mean 84.8, std 10.76, range [46.16, 96.38]

Radius of gyration: 19.38 Å; chains: 1; bounding box: 39×50×47 Å

Foldseek 3Di:
DLLCLLCVLQLADLVCLVVCCVPVVVVLVVVLVVQLQVQLVVCVVVVVHSVNSSLLASQLQSAPADPGGQQVSLVVCCVVVVHDSVVSCVRSVVNNVVSVVVVVVVVVVVVVVCVVPVVVDPPPDPDPDDDPDPPPPPDDDDDPVVVVVSVVVSVVLLVVLVVVCVVVVVDHSVVSSSVVSNVVSD

Organism: Clostridium perfringens (NCBI:txid1502)